Protein AF-A0A955Q6W6-F1 (afdb_monomer)

Secondary structure (DSSP, 8-state):
-EEEEE-STTHHHHHHHHHHHHHHHHHHHHHHH-SSS--TTHHHHHHHHHHHHHHH--S--GGGTTT--HHHHHHHHHTT-SPPEE-EEEEEEE---SS-----S-EEETTEEEEEEEEE-HHHHHHHHHHHHTT----HHHHHHHHHHHHT-EESSS---------------------------------------

Solvent-accessible surface area (backbone atoms only — not comparable to full-atom values): 12065 Å² total; per-residue (Å²): 117,41,77,46,81,41,47,31,75,63,37,68,60,52,46,56,51,43,48,50,52,43,49,56,49,50,55,54,49,49,57,45,46,30,63,83,50,85,50,95,54,30,66,59,48,29,43,52,52,20,51,44,44,66,76,67,49,81,90,74,59,35,83,82,46,90,66,41,51,51,67,58,52,18,52,35,40,46,67,66,74,54,79,47,74,48,62,43,44,28,42,34,40,24,74,45,78,89,40,92,68,87,43,61,75,72,39,62,40,90,97,36,69,18,23,34,38,35,38,33,34,36,66,54,47,54,47,53,54,51,37,58,74,69,65,54,91,66,65,65,70,56,58,55,55,49,58,60,22,59,78,56,28,50,58,33,51,83,70,72,91,70,83,78,79,80,78,86,79,82,85,83,93,82,90,86,80,90,85,88,89,87,87,85,83,89,78,91,85,84,91,89,87,84,86,87,134

Sequence (197 aa):
SEAKFVSSRGYRTQAKKSAKQLEETVARLGRAIDPNHKRIDRDIWLNRIGDFMIEGMEPFDSALMNGWDLHKWSDEVRQDKIPIQLAGFSHVFVHDNDEYVDSGDATPLKGMPHCVQQVFDKAKVAGAFRSFANKDNRSEEQLQAEGCTWNDALVSTGTGSKTQVEATNTETNATSVIQAHTPGSESVERRVEKKPT

pLDDT: mean 75.54, std 24.27, range [27.11, 98.0]

Mean predicted aligned error: 13.85 Å

Radius of gyration: 28.2 Å; Cα contacts (8 Å, |Δi|>4): 230; chains: 1; bounding box: 60×57×86 Å

Foldseek 3Di:
DFEEEEAPVCLVVVLVVLLVVQVVVLVVLLLLLAQVDPDVCVLVSLLVVLVCLVVPDPPDDCVVVVNDDSNRVSVCSSVVVDKDWDAAEYEYEHQDPPDDDPQDAWDADVPQNLHTYGYHYNVNVVVVVVCVVVVVVDPVSVVVVNVRNRVRTRISDPDDDDPPPPDDDDDDDDDDDDDDDDDDDDDDDDDDDDDDD

Nearest PDB structures (foldseek):
  3tej-assembly1_A  TM=1.971E-01  e=5.607E+00  Escherichia coli K-12

Structure (mmCIF, N/CA/C/O backbone):
data_AF-A0A955Q6W6-F1
#
_entry.id   AF-A0A955Q6W6-F1
#
loop_
_atom_site.group_PDB
_atom_site.id
_atom_site.type_symbol
_atom_site.label_atom_id
_atom_site.label_alt_id
_atom_site.label_comp_id
_atom_site.label_asym_id
_atom_site.label_entity_id
_atom_site.label_seq_id
_atom_site.pdbx_PDB_ins_code
_atom_site.Cartn_x
_atom_site.Cartn_y
_atom_site.Cartn_z
_atom_site.occupancy
_atom_site.B_iso_or_equiv
_atom_site.auth_seq_id
_atom_site.auth_comp_id
_atom_site.auth_asym_id
_atom_site.auth_atom_id
_atom_site.pdbx_PDB_model_num
ATOM 1 N N . SER A 1 1 ? -0.813 0.716 0.588 1.00 85.94 1 SER A N 1
ATOM 2 C CA . SER A 1 1 ? -0.257 0.332 -0.723 1.00 85.94 1 SER A CA 1
ATOM 3 C C . SER A 1 1 ? 1.107 0.981 -0.869 1.00 85.94 1 SER A C 1
ATOM 5 O O . SER A 1 1 ? 1.268 2.103 -0.407 1.00 85.94 1 SER A O 1
ATOM 7 N N . GLU A 1 2 ? 2.074 0.280 -1.447 1.00 93.88 2 GLU A N 1
ATOM 8 C CA . GLU A 1 2 ? 3.412 0.772 -1.789 1.00 93.88 2 GLU A CA 1
ATOM 9 C C . GLU A 1 2 ? 3.590 0.619 -3.305 1.00 93.88 2 GLU A C 1
ATOM 11 O O . GLU A 1 2 ? 3.183 -0.395 -3.874 1.00 93.88 2 GLU A O 1
ATOM 16 N N . ALA A 1 3 ? 4.204 1.592 -3.977 1.00 95.94 3 ALA A N 1
ATOM 17 C CA . ALA A 1 3 ? 4.419 1.517 -5.418 1.00 95.94 3 ALA A CA 1
ATOM 18 C C . ALA A 1 3 ? 5.805 2.016 -5.825 1.00 95.94 3 ALA A C 1
ATOM 20 O O . ALA A 1 3 ? 6.349 2.944 -5.226 1.00 95.94 3 ALA A O 1
ATOM 21 N N . LYS A 1 4 ? 6.371 1.418 -6.878 1.00 96.81 4 LYS A N 1
ATOM 22 C CA . LYS A 1 4 ? 7.628 1.857 -7.493 1.00 96.81 4 LYS A CA 1
ATOM 23 C C . LYS A 1 4 ? 7.527 1.898 -9.004 1.00 96.81 4 LYS A C 1
ATOM 25 O O . LYS A 1 4 ? 6.947 1.005 -9.606 1.00 96.81 4 LYS A O 1
ATOM 30 N N . PHE A 1 5 ? 8.168 2.897 -9.596 1.00 97.25 5 PHE A N 1
ATOM 31 C CA . PHE A 1 5 ? 8.362 3.026 -11.035 1.00 97.25 5 PHE A CA 1
ATOM 32 C C . PHE A 1 5 ? 9.865 3.003 -11.316 1.00 97.25 5 PHE A C 1
ATOM 34 O O . PHE A 1 5 ? 10.596 3.844 -10.792 1.00 97.25 5 PHE A O 1
ATOM 41 N N . VAL A 1 6 ? 10.346 1.982 -12.027 1.00 97.94 6 VAL A N 1
ATOM 42 C CA . VAL A 1 6 ? 11.781 1.652 -12.111 1.00 97.94 6 VAL A CA 1
ATOM 43 C C . VAL A 1 6 ? 12.182 1.185 -13.510 1.00 97.94 6 VAL A C 1
ATOM 45 O O . VAL A 1 6 ? 11.336 0.759 -14.295 1.00 97.94 6 VAL A O 1
ATOM 48 N N . SER A 1 7 ? 13.480 1.217 -13.808 1.00 97.88 7 SER A N 1
ATOM 49 C CA . SER A 1 7 ? 14.034 0.579 -15.004 1.00 97.88 7 SER A CA 1
ATOM 50 C C . SER A 1 7 ? 14.078 -0.942 -14.858 1.00 97.88 7 SER A C 1
ATOM 52 O O . SER A 1 7 ? 14.159 -1.460 -13.738 1.00 97.88 7 SER A O 1
ATOM 54 N N . SER A 1 8 ? 14.102 -1.669 -15.978 1.00 97.38 8 SER A N 1
ATOM 55 C CA . SER A 1 8 ? 14.311 -3.126 -15.983 1.00 97.38 8 SER A CA 1
ATOM 56 C C . SER A 1 8 ? 15.652 -3.477 -15.351 1.00 97.38 8 SER A C 1
ATOM 58 O O . SER A 1 8 ? 15.748 -4.401 -14.545 1.00 97.38 8 SER A O 1
ATOM 60 N N . ARG A 1 9 ? 16.676 -2.652 -15.565 1.00 97.06 9 ARG A N 1
ATOM 61 C CA . ARG A 1 9 ? 17.940 -2.800 -14.854 1.00 97.06 9 ARG A CA 1
ATOM 62 C C . ARG A 1 9 ? 17.749 -2.597 -13.350 1.00 97.06 9 ARG A C 1
ATOM 64 O O . ARG A 1 9 ? 17.466 -1.500 -12.874 1.00 97.06 9 ARG A O 1
ATOM 71 N N . GLY A 1 10 ? 17.941 -3.670 -12.586 1.00 93.94 10 GLY A N 1
ATOM 72 C CA . GLY A 1 10 ? 17.899 -3.642 -11.122 1.00 93.94 10 GLY A CA 1
ATOM 73 C C . GLY A 1 10 ? 16.499 -3.628 -10.494 1.00 93.94 10 GLY A C 1
ATOM 74 O O . GLY A 1 10 ? 16.400 -3.442 -9.274 1.00 93.94 10 GLY A O 1
ATOM 75 N N . TYR A 1 11 ? 15.427 -3.882 -11.262 1.00 97.38 11 TYR A N 1
ATOM 76 C CA . TYR A 1 11 ? 14.055 -3.890 -10.728 1.00 97.38 11 TYR A CA 1
ATOM 77 C C . TYR A 1 11 ? 13.893 -4.855 -9.543 1.00 97.38 11 TYR A C 1
ATOM 79 O O . TYR A 1 11 ? 13.245 -4.508 -8.560 1.00 97.38 11 TYR A O 1
ATOM 87 N N . ARG A 1 12 ? 14.546 -6.031 -9.565 1.00 97.38 12 ARG A N 1
ATOM 88 C CA . ARG A 1 12 ? 14.459 -7.033 -8.481 1.00 97.38 12 ARG A CA 1
ATOM 89 C C . ARG A 1 12 ? 14.915 -6.478 -7.130 1.00 97.38 12 ARG A C 1
ATOM 91 O O . ARG A 1 12 ? 14.328 -6.794 -6.098 1.00 97.38 12 ARG A O 1
ATOM 98 N N . THR A 1 13 ? 15.948 -5.636 -7.120 1.00 98.00 13 THR A N 1
ATOM 99 C CA . THR A 1 13 ? 16.425 -4.977 -5.894 1.00 98.00 13 THR A CA 1
ATOM 100 C C . THR A 1 13 ? 15.389 -3.983 -5.382 1.00 98.00 13 THR A C 1
ATOM 102 O O . THR A 1 13 ? 15.105 -3.939 -4.183 1.00 98.00 13 THR A O 1
ATOM 105 N N . GLN A 1 14 ? 14.775 -3.214 -6.284 1.00 97.81 14 GLN A N 1
ATOM 106 C CA . GLN A 1 14 ? 13.727 -2.264 -5.918 1.00 97.81 14 GLN A CA 1
ATOM 107 C C . GLN A 1 14 ? 12.447 -2.956 -5.452 1.00 97.81 14 GLN A C 1
ATOM 109 O O . GLN A 1 14 ? 11.853 -2.487 -4.479 1.00 97.81 14 GLN A O 1
ATOM 114 N N . ALA A 1 15 ? 12.087 -4.084 -6.067 1.00 97.62 15 ALA A N 1
ATOM 115 C CA . ALA A 1 15 ? 10.971 -4.937 -5.682 1.00 97.62 15 ALA A CA 1
ATOM 116 C C . ALA A 1 15 ? 11.159 -5.492 -4.266 1.00 97.62 15 ALA A C 1
ATOM 118 O O . ALA A 1 15 ? 10.311 -5.262 -3.408 1.00 97.62 15 ALA A O 1
ATOM 119 N N . LYS A 1 16 ? 12.324 -6.079 -3.957 1.00 97.38 16 LYS A N 1
ATOM 120 C CA . LYS A 1 16 ? 12.659 -6.519 -2.589 1.00 97.38 16 LYS A CA 1
ATOM 121 C C . LYS A 1 16 ? 12.580 -5.379 -1.575 1.00 97.38 16 LYS A C 1
ATOM 123 O O . LYS A 1 16 ? 12.051 -5.558 -0.482 1.00 97.38 16 LYS A O 1
ATOM 128 N N . LYS A 1 17 ? 13.085 -4.193 -1.934 1.00 97.88 17 LYS A N 1
ATOM 129 C CA . LYS A 1 17 ? 13.004 -3.012 -1.066 1.00 97.88 17 LYS A CA 1
ATOM 130 C C . LYS A 1 17 ? 11.549 -2.575 -0.848 1.00 97.88 17 LYS A C 1
ATOM 132 O O . LYS A 1 17 ? 11.191 -2.282 0.281 1.00 97.88 17 LYS A O 1
ATOM 137 N N . SER A 1 18 ? 10.728 -2.558 -1.900 1.00 97.50 18 SER A N 1
ATOM 138 C CA . SER A 1 18 ? 9.301 -2.213 -1.815 1.00 97.50 18 SER A CA 1
ATOM 139 C C . SER A 1 18 ? 8.528 -3.206 -0.945 1.00 97.50 18 SER A C 1
ATOM 141 O O . SER A 1 18 ? 7.795 -2.788 -0.057 1.00 97.50 18 SER A O 1
ATOM 143 N N . ALA A 1 19 ? 8.769 -4.508 -1.124 1.00 96.88 19 ALA A N 1
ATOM 144 C CA . ALA A 1 19 ? 8.182 -5.562 -0.300 1.00 96.88 19 ALA A CA 1
ATOM 145 C C . ALA A 1 19 ? 8.513 -5.367 1.185 1.00 96.88 19 ALA A C 1
ATOM 147 O O . ALA A 1 19 ? 7.618 -5.395 2.022 1.00 96.88 19 ALA A O 1
ATOM 148 N N . LYS A 1 20 ? 9.782 -5.086 1.505 1.00 97.25 20 LYS A N 1
ATOM 149 C CA . LYS A 1 20 ? 10.210 -4.818 2.883 1.00 97.25 20 LYS A CA 1
ATOM 150 C C . LYS A 1 20 ? 9.563 -3.557 3.469 1.00 97.25 20 LYS A C 1
ATOM 152 O O . LYS A 1 20 ? 9.136 -3.570 4.616 1.00 97.25 20 LYS A O 1
ATOM 157 N N . GLN A 1 21 ? 9.467 -2.480 2.687 1.00 97.31 21 GLN A N 1
ATOM 158 C CA . GLN A 1 21 ? 8.790 -1.247 3.111 1.00 97.31 21 GLN A CA 1
ATOM 159 C C . GLN A 1 21 ? 7.303 -1.495 3.401 1.00 97.31 21 GLN A C 1
ATOM 161 O O . GLN A 1 21 ? 6.784 -1.006 4.405 1.00 97.31 21 GLN A O 1
ATOM 166 N N . LEU A 1 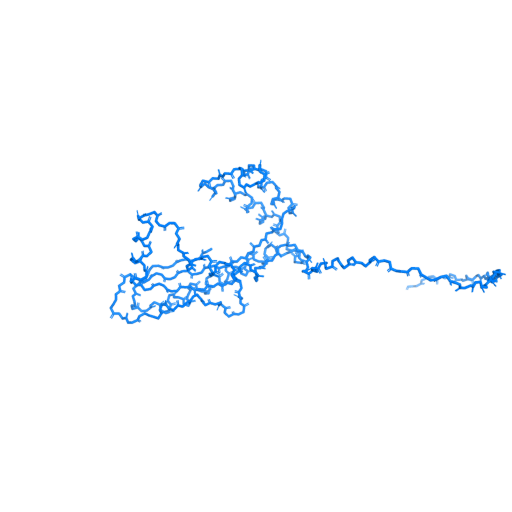22 ? 6.630 -2.289 2.560 1.00 97.19 22 LEU A N 1
ATOM 167 C CA . LEU A 1 22 ? 5.249 -2.703 2.788 1.00 97.19 22 LEU A CA 1
ATOM 168 C C . LEU A 1 22 ? 5.122 -3.556 4.056 1.00 97.19 22 LEU A C 1
ATOM 170 O O . LEU A 1 22 ? 4.272 -3.258 4.888 1.00 97.19 22 LEU A O 1
ATOM 174 N N . GLU A 1 23 ? 5.975 -4.569 4.224 1.00 95.88 23 GLU A N 1
ATOM 175 C CA . GLU A 1 23 ? 6.011 -5.433 5.412 1.00 95.88 23 GLU A CA 1
ATOM 176 C C . GLU A 1 23 ? 6.169 -4.611 6.697 1.00 95.88 23 GLU A C 1
ATOM 178 O O . GLU A 1 23 ? 5.362 -4.731 7.617 1.00 95.88 23 GLU A O 1
ATOM 183 N N . GLU A 1 24 ? 7.159 -3.717 6.749 1.00 96.25 24 GLU A N 1
ATOM 184 C CA . GLU A 1 24 ? 7.406 -2.854 7.908 1.00 96.25 24 GLU A CA 1
ATOM 185 C C . GLU A 1 24 ? 6.207 -1.941 8.205 1.00 96.25 24 GLU A C 1
ATOM 187 O O . GLU A 1 24 ? 5.830 -1.758 9.369 1.00 96.25 24 GLU A O 1
ATOM 192 N N . THR A 1 25 ? 5.581 -1.401 7.156 1.00 95.00 25 THR A N 1
ATOM 193 C CA . THR A 1 25 ? 4.414 -0.517 7.258 1.00 95.00 25 THR A CA 1
ATOM 194 C C . THR A 1 25 ? 3.193 -1.266 7.782 1.00 95.00 25 THR A C 1
ATOM 196 O O . THR A 1 25 ? 2.590 -0.840 8.768 1.00 95.00 25 THR A O 1
ATOM 199 N N . VAL A 1 26 ? 2.851 -2.404 7.173 1.00 94.25 26 VAL A N 1
ATOM 200 C CA . VAL A 1 26 ? 1.692 -3.218 7.560 1.00 94.25 26 VAL A CA 1
ATOM 201 C C . VAL A 1 26 ? 1.900 -3.817 8.946 1.00 94.25 26 VAL A C 1
ATOM 203 O O . VAL A 1 26 ? 0.986 -3.767 9.759 1.00 94.25 26 VAL A O 1
ATOM 206 N N . ALA A 1 27 ? 3.102 -4.283 9.290 1.00 92.38 27 ALA A N 1
ATOM 207 C CA . ALA A 1 27 ? 3.383 -4.780 10.634 1.00 92.38 27 ALA A CA 1
ATOM 208 C C . ALA A 1 27 ? 3.254 -3.672 11.694 1.00 92.38 27 ALA A C 1
ATOM 210 O O . ALA A 1 27 ? 2.762 -3.914 12.798 1.00 92.38 27 ALA A O 1
ATOM 211 N N . ARG A 1 28 ? 3.694 -2.443 11.384 1.00 91.50 28 ARG A N 1
ATOM 212 C CA . ARG A 1 28 ? 3.540 -1.294 12.289 1.00 91.50 28 ARG A CA 1
ATOM 213 C C . ARG A 1 28 ? 2.074 -0.918 12.476 1.00 91.50 28 ARG A C 1
ATOM 215 O O . ARG A 1 28 ? 1.664 -0.722 13.618 1.00 91.50 28 ARG A O 1
ATOM 222 N N . LEU A 1 29 ? 1.315 -0.826 11.387 1.00 91.12 29 LEU A N 1
ATOM 223 C CA . LEU A 1 29 ? -0.103 -0.483 11.434 1.00 91.12 29 LEU A CA 1
ATOM 224 C C . LEU A 1 29 ? -0.920 -1.593 12.103 1.00 91.12 29 LEU A C 1
ATOM 226 O O . LEU A 1 29 ? -1.696 -1.304 13.002 1.00 91.12 29 LEU A O 1
ATOM 230 N N . GLY A 1 30 ? -0.658 -2.857 11.766 1.00 90.81 30 GLY A N 1
ATOM 231 C CA . GLY A 1 30 ? -1.286 -4.030 12.372 1.00 90.81 30 GLY A CA 1
ATOM 232 C C . GLY A 1 30 ? -1.126 -4.053 13.890 1.00 90.81 30 GLY A C 1
ATOM 233 O O . GLY A 1 30 ? -2.109 -4.187 14.603 1.00 90.81 30 GLY A O 1
ATOM 234 N N . ARG A 1 31 ? 0.083 -3.797 14.413 1.00 88.62 31 ARG A N 1
ATOM 235 C CA . ARG A 1 31 ? 0.295 -3.658 15.868 1.00 88.62 31 ARG A CA 1
ATOM 236 C C . ARG A 1 31 ? -0.428 -2.460 16.482 1.00 88.62 31 ARG A C 1
ATOM 238 O O . ARG A 1 31 ? -0.711 -2.476 17.674 1.00 88.62 31 ARG A O 1
ATOM 245 N N . ALA A 1 32 ? -0.644 -1.392 15.720 1.00 88.62 32 ALA A N 1
ATOM 246 C CA . ALA A 1 32 ? -1.337 -0.203 16.201 1.00 88.62 32 ALA A CA 1
ATOM 247 C C . ALA A 1 32 ? -2.855 -0.401 16.299 1.00 88.62 32 ALA A C 1
ATOM 249 O O . ALA A 1 32 ? -3.474 0.184 17.183 1.00 88.62 32 ALA A O 1
ATOM 250 N N . ILE A 1 33 ? -3.418 -1.244 15.429 1.00 87.62 33 ILE A N 1
ATOM 251 C CA . ILE A 1 33 ? -4.849 -1.567 15.373 1.00 87.62 33 ILE A CA 1
ATOM 252 C C . ILE A 1 33 ? -5.180 -2.956 15.944 1.00 87.62 33 ILE A C 1
ATOM 254 O O . ILE A 1 33 ? -6.335 -3.375 15.887 1.00 87.62 33 ILE A O 1
ATOM 258 N N . ASP A 1 34 ? -4.223 -3.668 16.544 1.00 84.00 34 ASP A N 1
ATOM 259 C CA . ASP A 1 34 ? -4.457 -4.953 17.220 1.00 84.00 34 ASP A CA 1
ATOM 260 C C . ASP A 1 34 ? -5.240 -4.733 18.534 1.00 84.00 34 ASP A C 1
ATOM 262 O O . ASP A 1 34 ? -4.760 -4.012 19.412 1.00 84.00 34 ASP A O 1
ATOM 266 N N . PRO A 1 35 ? -6.456 -5.294 18.684 1.00 70.38 35 PRO A N 1
ATOM 267 C CA . PRO A 1 35 ? -7.296 -5.109 19.873 1.00 70.38 35 PRO A CA 1
ATOM 268 C C . PRO A 1 35 ? -6.759 -5.852 21.099 1.00 70.38 35 PRO A C 1
ATOM 270 O O . PRO A 1 35 ? -7.056 -5.481 22.234 1.00 70.38 35 PRO A O 1
ATOM 273 N N . ASN A 1 36 ? -5.973 -6.909 20.881 1.00 71.94 36 ASN A N 1
ATOM 274 C CA . ASN A 1 36 ? -5.429 -7.749 21.942 1.00 71.94 36 ASN A CA 1
ATOM 275 C C . ASN A 1 36 ? -4.137 -7.155 22.514 1.00 71.94 36 ASN A C 1
ATOM 277 O O . ASN A 1 36 ? -3.806 -7.379 23.681 1.00 71.94 36 ASN A O 1
ATOM 281 N N . HIS A 1 37 ? -3.426 -6.351 21.722 1.00 64.88 37 HIS A N 1
ATOM 282 C CA . HIS A 1 37 ? -2.340 -5.511 22.204 1.00 64.88 37 HIS A CA 1
ATOM 283 C C . HIS A 1 37 ? -2.891 -4.168 22.679 1.00 64.88 37 HIS A C 1
ATOM 285 O O . HIS A 1 37 ? -3.107 -3.250 21.891 1.00 64.88 37 HIS A O 1
ATOM 291 N N . LYS A 1 38 ? -3.032 -4.000 23.999 1.00 60.22 38 LYS A N 1
ATOM 292 C CA . LYS A 1 38 ? -3.262 -2.683 24.618 1.00 60.22 38 LYS A CA 1
ATOM 293 C C . LYS A 1 38 ? -2.020 -1.793 24.469 1.00 60.22 38 LYS A C 1
ATOM 295 O O . LYS A 1 38 ? -1.302 -1.541 25.435 1.00 60.22 38 LYS A O 1
ATOM 300 N N . ARG A 1 39 ? -1.724 -1.333 23.251 1.00 67.25 39 ARG A N 1
ATOM 301 C CA . ARG A 1 39 ? -0.789 -0.226 23.046 1.00 67.25 39 ARG A CA 1
ATOM 302 C C . ARG A 1 39 ? -1.428 1.045 23.598 1.00 67.25 39 ARG A C 1
ATOM 304 O O . ARG A 1 39 ? -2.594 1.320 23.336 1.00 67.25 39 ARG A O 1
ATOM 311 N N . ILE A 1 40 ? -0.639 1.828 24.332 1.00 70.38 40 ILE A N 1
ATOM 312 C CA . ILE A 1 40 ? -1.073 3.096 24.939 1.00 70.38 40 ILE A CA 1
ATOM 313 C C . ILE A 1 40 ? -1.556 4.128 23.905 1.00 70.38 40 ILE A C 1
ATOM 315 O O . ILE A 1 40 ? -2.307 5.031 24.242 1.00 70.38 40 ILE A O 1
ATOM 319 N N . ASP A 1 41 ? -1.133 4.002 22.646 1.00 83.62 41 ASP A N 1
ATOM 320 C CA . ASP A 1 41 ? -1.436 4.931 21.558 1.00 83.62 41 ASP A CA 1
ATOM 321 C C . ASP A 1 41 ? -2.482 4.406 20.559 1.00 83.62 41 ASP A C 1
ATOM 323 O O . ASP A 1 41 ? -2.646 5.037 19.517 1.00 83.62 41 ASP A O 1
ATOM 327 N N . ARG A 1 42 ? -3.201 3.299 20.825 1.00 87.19 42 ARG A N 1
ATOM 328 C CA . ARG A 1 42 ? -4.253 2.790 19.908 1.00 87.19 42 ARG A CA 1
ATOM 329 C C . ARG A 1 42 ? -5.266 3.882 19.553 1.00 87.19 42 ARG A C 1
ATOM 331 O O . ARG A 1 42 ? -5.500 4.131 18.375 1.00 87.19 42 ARG A O 1
ATOM 338 N N . ASP A 1 43 ? -5.775 4.596 20.551 1.00 87.69 43 ASP A N 1
ATOM 339 C CA . ASP A 1 43 ? -6.760 5.667 20.350 1.00 87.69 43 ASP A CA 1
ATOM 340 C C . ASP A 1 43 ? -6.197 6.809 19.488 1.00 87.69 43 ASP A C 1
ATOM 342 O O . ASP A 1 43 ? -6.912 7.425 18.700 1.00 87.69 43 ASP A O 1
ATOM 346 N N . ILE A 1 44 ? -4.888 7.076 19.576 1.00 91.06 44 ILE A N 1
ATOM 347 C CA . ILE A 1 44 ? -4.212 8.064 18.721 1.00 91.06 44 ILE A CA 1
ATOM 348 C C . ILE A 1 44 ? -4.198 7.580 17.267 1.00 91.06 44 ILE A C 1
ATOM 350 O O . ILE A 1 44 ? -4.406 8.375 16.350 1.00 91.06 44 ILE A O 1
ATOM 354 N N . TRP A 1 45 ? -3.967 6.287 17.038 1.00 91.56 45 TRP A N 1
ATOM 355 C CA . TRP A 1 45 ? -4.013 5.704 15.698 1.00 91.56 45 TRP A CA 1
ATOM 356 C C . TRP A 1 45 ? -5.422 5.698 15.114 1.00 91.56 45 TRP A C 1
ATOM 358 O O . TRP A 1 45 ? -5.576 6.104 13.966 1.00 91.56 45 TRP A O 1
ATOM 368 N N . LEU A 1 46 ? -6.440 5.322 15.891 1.00 92.00 46 LEU A N 1
ATOM 369 C CA . LEU A 1 46 ? -7.837 5.373 15.446 1.00 92.00 46 LEU A CA 1
ATOM 370 C C . LEU A 1 46 ? -8.263 6.803 15.092 1.00 92.00 46 LEU A C 1
ATOM 372 O O . LEU A 1 46 ? -8.900 7.010 14.064 1.00 92.00 46 LEU A O 1
ATOM 376 N N . ASN A 1 47 ? -7.826 7.800 15.869 1.00 92.69 47 ASN A N 1
ATOM 377 C CA . ASN A 1 47 ? -8.045 9.208 15.534 1.00 92.69 47 ASN A CA 1
ATOM 378 C C . ASN A 1 47 ? -7.425 9.604 14.194 1.00 92.69 47 ASN A C 1
ATOM 380 O O . ASN A 1 47 ? -8.119 10.174 13.359 1.00 92.69 47 ASN A O 1
ATOM 384 N N . ARG A 1 48 ? -6.165 9.232 13.949 1.00 92.69 48 ARG A N 1
ATOM 385 C CA . ARG A 1 48 ? -5.494 9.522 12.671 1.00 92.69 48 ARG A CA 1
ATOM 386 C C . ARG A 1 48 ? -6.154 8.825 11.485 1.00 92.69 48 ARG A C 1
ATOM 388 O O . ARG A 1 48 ? -6.235 9.405 10.411 1.00 92.69 48 ARG A O 1
ATOM 395 N N . ILE A 1 49 ? -6.610 7.584 11.661 1.00 91.75 49 ILE A N 1
ATOM 396 C CA . ILE A 1 49 ? -7.346 6.865 10.612 1.00 91.75 49 ILE A CA 1
ATOM 397 C C . ILE A 1 49 ? -8.675 7.575 10.339 1.00 91.75 49 ILE A C 1
ATOM 399 O O . ILE A 1 49 ? -9.014 7.795 9.180 1.00 91.75 49 ILE A O 1
ATOM 403 N N . GLY A 1 50 ? -9.384 7.994 11.390 1.00 92.25 50 GLY A N 1
ATOM 404 C CA . GLY A 1 50 ? -10.593 8.800 11.267 1.00 92.25 50 GLY A CA 1
ATOM 405 C C . GLY A 1 50 ? -10.352 10.116 10.522 1.00 92.25 50 GLY A C 1
ATOM 406 O O . GLY A 1 50 ? -11.169 10.474 9.678 1.00 92.25 50 GLY A O 1
ATOM 407 N N . ASP A 1 51 ? -9.246 10.818 10.786 1.00 92.56 51 ASP A N 1
ATOM 408 C CA . ASP A 1 51 ? -8.875 12.043 10.059 1.00 92.56 51 ASP A CA 1
ATOM 409 C C . ASP A 1 51 ? -8.669 11.751 8.560 1.00 92.56 51 ASP A C 1
ATOM 411 O O . ASP A 1 51 ? -9.239 12.431 7.706 1.00 92.56 51 ASP A O 1
ATOM 415 N N . PHE A 1 52 ? -7.951 10.670 8.226 1.00 90.00 52 PHE A N 1
ATOM 416 C CA . PHE A 1 52 ? -7.720 10.275 6.832 1.00 90.00 52 PHE A CA 1
ATOM 417 C C . PHE A 1 52 ? -8.992 9.925 6.062 1.00 90.00 52 PHE A C 1
ATOM 419 O O . PHE A 1 52 ? -9.031 10.134 4.850 1.00 90.00 52 PHE A O 1
ATOM 426 N N . MET A 1 53 ? -10.033 9.416 6.726 1.00 86.44 53 MET A N 1
ATOM 427 C CA . MET A 1 53 ? -11.313 9.169 6.055 1.00 86.44 53 MET A CA 1
ATOM 428 C C . MET A 1 53 ? -11.943 10.462 5.536 1.00 86.44 53 MET A C 1
ATOM 430 O O . MET A 1 53 ? -12.514 10.464 4.451 1.00 86.44 53 MET A O 1
ATOM 434 N N . ILE A 1 54 ? -11.813 11.561 6.280 1.00 87.56 54 ILE A N 1
ATOM 435 C CA . ILE A 1 54 ? -12.362 12.862 5.881 1.00 87.56 54 ILE A CA 1
ATOM 436 C C . ILE A 1 54 ? -11.532 13.479 4.755 1.00 87.56 54 ILE A C 1
ATOM 438 O O . ILE A 1 54 ? -12.088 14.041 3.818 1.00 87.56 54 ILE A O 1
ATOM 442 N N . GLU A 1 55 ? -10.206 13.374 4.843 1.00 85.25 55 GLU A N 1
ATOM 443 C CA . GLU A 1 55 ? -9.290 14.053 3.919 1.00 85.25 55 GLU A CA 1
ATOM 444 C C . GLU A 1 55 ? -9.045 13.289 2.607 1.00 85.25 55 GLU A C 1
ATOM 446 O O . GLU A 1 55 ? -8.687 13.899 1.602 1.00 85.25 55 GLU A O 1
ATOM 451 N N . GLY A 1 56 ? -9.173 11.957 2.610 1.00 69.56 56 GLY A N 1
ATOM 452 C CA . GLY A 1 56 ? -8.574 11.100 1.580 1.00 69.56 56 GLY A CA 1
ATOM 453 C C . GLY A 1 56 ? -9.529 10.260 0.732 1.00 69.56 56 GLY A C 1
ATOM 454 O O . GLY A 1 56 ? -9.047 9.515 -0.119 1.00 69.56 56 GLY A O 1
ATOM 455 N N . MET A 1 57 ? -10.847 10.327 0.951 1.00 76.12 57 MET A N 1
ATOM 456 C CA . MET A 1 57 ? -11.815 9.398 0.337 1.00 76.12 57 MET A CA 1
ATOM 457 C C . MET A 1 57 ? -12.694 10.004 -0.770 1.00 76.12 57 MET A C 1
ATOM 459 O O . MET A 1 57 ? -13.800 9.523 -1.005 1.00 76.12 57 MET A O 1
ATOM 463 N N . GLU A 1 58 ? -12.228 11.026 -1.489 1.00 70.44 58 GLU A N 1
ATOM 464 C CA . GLU A 1 58 ? -12.962 11.540 -2.653 1.00 70.44 58 GLU A CA 1
ATOM 465 C C . GLU A 1 58 ? -12.648 10.760 -3.950 1.00 70.44 58 GLU A C 1
ATOM 467 O O . GLU A 1 58 ? -11.477 10.496 -4.237 1.00 70.44 58 GLU A O 1
ATOM 472 N N . PRO A 1 59 ? -13.658 10.437 -4.786 1.00 67.44 59 PRO A N 1
ATOM 473 C CA . PRO A 1 59 ? -15.087 10.693 -4.590 1.00 67.44 59 PRO A CA 1
ATOM 474 C C . PRO A 1 59 ? -15.747 9.676 -3.640 1.00 67.44 59 PRO A C 1
ATOM 476 O O . PRO A 1 59 ? -15.533 8.471 -3.761 1.00 67.44 59 PRO A O 1
ATOM 479 N N . PHE A 1 60 ? -16.606 10.168 -2.741 1.00 71.38 60 PHE A N 1
ATOM 480 C CA . PHE A 1 60 ? -17.377 9.356 -1.795 1.0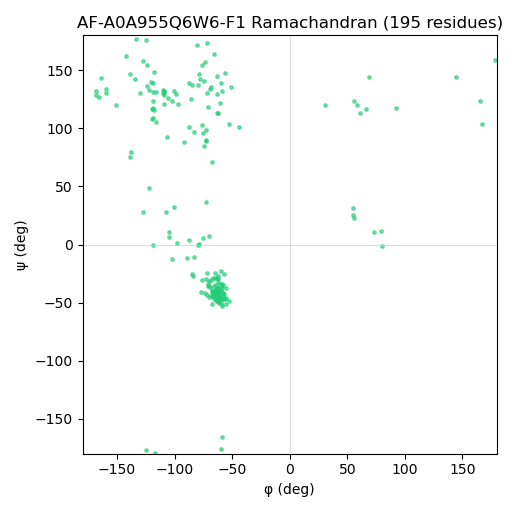0 71.38 60 PHE A CA 1
ATOM 481 C C . PHE A 1 60 ? -18.868 9.360 -2.155 1.00 71.38 60 PHE A C 1
ATOM 483 O O . PHE A 1 60 ? -19.449 10.423 -2.373 1.00 71.38 60 PHE A O 1
ATOM 490 N N . ASP A 1 61 ? -19.497 8.182 -2.169 1.00 77.38 61 ASP A N 1
ATOM 491 C CA . ASP A 1 61 ? -20.941 8.023 -2.366 1.00 77.38 61 ASP A CA 1
ATOM 492 C C . ASP A 1 61 ? -21.568 7.355 -1.135 1.00 77.38 61 ASP A C 1
ATOM 494 O O . ASP A 1 61 ? -21.381 6.161 -0.879 1.00 77.38 61 ASP A O 1
ATOM 498 N N . SER A 1 62 ? -22.336 8.132 -0.369 1.00 76.38 62 SER A N 1
ATOM 499 C CA . SER A 1 62 ? -23.011 7.650 0.837 1.00 76.38 62 SER A CA 1
ATOM 500 C C . SER A 1 62 ? -24.072 6.588 0.537 1.00 76.38 62 SER A C 1
ATOM 502 O O . SER A 1 62 ? -24.342 5.744 1.396 1.00 76.38 62 SER A O 1
ATOM 504 N N . ALA A 1 63 ? -24.638 6.557 -0.677 1.00 76.38 63 ALA A N 1
ATOM 505 C CA . ALA A 1 63 ? -25.619 5.549 -1.073 1.00 76.38 63 ALA A CA 1
ATOM 506 C C . ALA A 1 63 ? -25.003 4.143 -1.156 1.00 76.38 63 ALA A C 1
ATOM 508 O O . ALA A 1 63 ? -25.686 3.157 -0.880 1.00 76.38 63 ALA A O 1
ATOM 509 N N . LEU A 1 64 ? -23.705 4.050 -1.462 1.00 74.31 64 LEU A N 1
ATOM 510 C CA . LEU A 1 64 ? -22.952 2.791 -1.489 1.00 74.31 64 LEU A CA 1
ATOM 511 C C . LEU A 1 64 ? -22.457 2.357 -0.099 1.00 74.31 64 LEU A C 1
ATOM 513 O O . LEU A 1 64 ? -21.993 1.231 0.066 1.00 74.31 64 LEU A O 1
ATOM 517 N N . MET A 1 65 ? -22.561 3.233 0.904 1.00 70.50 65 MET A N 1
ATOM 518 C CA . MET A 1 65 ? -21.946 3.090 2.229 1.00 70.50 65 MET A CA 1
ATOM 519 C C . MET A 1 65 ? -22.994 3.122 3.351 1.00 70.50 65 MET A C 1
ATOM 521 O O . MET A 1 65 ? -22.859 3.850 4.335 1.00 70.50 65 MET A O 1
ATOM 525 N N . ASN A 1 66 ? -24.068 2.339 3.204 1.00 78.00 66 ASN A N 1
ATOM 526 C CA . ASN A 1 66 ? -25.167 2.225 4.179 1.00 78.00 66 ASN A CA 1
ATOM 527 C C . ASN A 1 66 ? -25.827 3.573 4.553 1.00 78.00 66 ASN A C 1
ATOM 529 O O . ASN A 1 66 ? -26.381 3.718 5.646 1.00 78.00 66 ASN A O 1
ATOM 533 N N . GLY A 1 67 ? -25.752 4.576 3.671 1.00 81.62 67 GLY A N 1
ATOM 534 C CA . GLY A 1 67 ? -26.273 5.924 3.905 1.00 81.62 67 GLY A CA 1
ATOM 535 C C . GLY A 1 67 ? -25.451 6.762 4.888 1.00 81.62 67 GLY A C 1
ATOM 536 O O . GLY A 1 67 ? -25.934 7.797 5.343 1.00 81.62 67 GLY A O 1
ATOM 537 N N . TRP A 1 68 ? -24.250 6.323 5.274 1.00 87.19 68 TRP A N 1
ATOM 538 C CA . TRP A 1 68 ? -23.376 7.080 6.171 1.00 87.19 68 TRP A CA 1
ATOM 539 C C . TRP A 1 68 ? -22.510 8.043 5.367 1.00 87.19 68 TRP A C 1
ATOM 541 O O . TRP A 1 68 ? -21.993 7.683 4.311 1.00 87.19 68 TRP A O 1
ATOM 551 N N . ASP A 1 69 ? -22.340 9.261 5.875 1.00 87.56 69 ASP A N 1
ATOM 552 C CA . ASP A 1 69 ? -21.337 10.189 5.364 1.00 87.56 69 ASP A CA 1
ATOM 553 C C . ASP A 1 69 ? -19.941 9.871 5.937 1.00 87.56 69 ASP A C 1
ATOM 555 O O . ASP A 1 69 ? -19.779 9.029 6.830 1.00 87.56 69 ASP A O 1
ATOM 559 N N . LEU A 1 70 ? -18.913 10.538 5.404 1.00 88.12 70 LEU A N 1
ATOM 560 C CA . LEU A 1 70 ? -17.529 10.363 5.854 1.00 88.12 70 LEU A CA 1
ATOM 561 C C . LEU A 1 70 ? -17.341 10.729 7.331 1.00 88.12 70 LEU A C 1
ATOM 563 O O . LEU A 1 70 ? -16.556 10.082 8.022 1.00 88.12 70 LEU A O 1
ATOM 567 N N . HIS A 1 71 ? -18.074 11.727 7.832 1.00 90.38 71 HIS A N 1
ATOM 568 C CA . HIS A 1 71 ? -18.004 12.157 9.230 1.00 90.38 71 HIS A CA 1
ATOM 569 C C . HIS A 1 71 ? -18.472 11.063 10.180 1.00 90.38 71 HIS A C 1
ATOM 571 O O . HIS A 1 71 ? -17.759 10.715 11.119 1.00 90.38 71 HIS A O 1
ATOM 577 N N . LYS A 1 72 ? -19.616 10.445 9.886 1.00 91.00 72 LYS A N 1
ATOM 578 C CA . LYS A 1 72 ? -20.129 9.326 10.668 1.00 91.00 72 LYS A CA 1
ATOM 579 C C . LYS A 1 72 ? -19.189 8.125 10.632 1.00 91.00 72 LYS A C 1
ATOM 581 O O . LYS A 1 72 ? -18.953 7.509 11.666 1.00 91.00 72 LYS A O 1
ATOM 586 N N . TRP A 1 73 ? -18.627 7.800 9.470 1.00 89.75 73 TRP A N 1
ATOM 587 C CA . TRP A 1 73 ? -17.619 6.743 9.368 1.00 89.75 73 TRP A CA 1
ATOM 588 C C . TRP A 1 73 ? -16.369 7.045 10.204 1.00 89.75 73 TRP A C 1
ATOM 590 O O . TRP A 1 73 ? -15.908 6.179 10.946 1.00 89.75 73 TRP A O 1
ATOM 600 N N . SER A 1 74 ? -15.855 8.275 10.128 1.00 92.31 74 SER A N 1
ATOM 601 C CA . SER A 1 74 ? -14.720 8.738 10.933 1.00 92.31 74 SER A CA 1
ATOM 602 C C . SER A 1 74 ? -14.989 8.568 12.429 1.00 92.31 74 SER A C 1
ATOM 604 O O . SER A 1 74 ? -14.163 7.998 13.142 1.00 92.31 74 SER A O 1
ATOM 606 N N . ASP A 1 75 ? -16.164 8.988 12.899 1.00 94.19 75 ASP A N 1
ATOM 607 C CA . ASP A 1 75 ? -16.560 8.869 14.304 1.00 94.19 75 ASP A CA 1
ATOM 608 C C . ASP A 1 75 ? -16.637 7.411 14.771 1.00 94.19 75 ASP A C 1
ATOM 610 O O . ASP A 1 75 ? -16.194 7.087 15.876 1.00 94.19 75 ASP A O 1
ATOM 614 N N . GLU A 1 76 ? -17.163 6.516 13.936 1.00 92.88 76 GLU A N 1
ATOM 615 C CA . GLU A 1 76 ? -17.287 5.094 14.258 1.00 92.88 76 GLU A CA 1
ATOM 616 C C . GLU A 1 76 ? -15.920 4.383 14.271 1.00 92.88 76 GLU A C 1
ATOM 618 O O . GLU A 1 76 ? -15.691 3.535 15.138 1.00 92.88 76 GLU A O 1
ATOM 623 N N . VAL A 1 77 ? -14.972 4.782 13.405 1.00 91.81 77 VAL A N 1
ATOM 624 C CA . VAL A 1 77 ? -13.564 4.339 13.489 1.00 91.81 77 VAL A CA 1
ATOM 625 C C . VAL A 1 77 ? -12.937 4.790 14.807 1.00 91.81 77 VAL A C 1
ATOM 627 O O . VAL A 1 77 ? -12.327 3.982 15.508 1.00 91.81 77 VAL A O 1
ATOM 630 N N . ARG A 1 78 ? -13.083 6.072 15.170 1.00 92.19 78 ARG A N 1
ATOM 631 C CA . ARG A 1 78 ? -12.495 6.639 16.401 1.00 92.19 78 ARG A CA 1
ATOM 632 C C . ARG A 1 78 ? -12.981 5.937 17.659 1.00 92.19 78 ARG A C 1
ATOM 634 O O . ARG A 1 78 ? -12.234 5.825 18.625 1.00 92.19 78 ARG A O 1
ATOM 641 N N . GLN A 1 79 ? -14.234 5.495 17.641 1.00 91.25 79 GLN A N 1
ATOM 642 C CA . GLN A 1 79 ? -14.886 4.816 18.756 1.00 91.25 79 GLN A CA 1
ATOM 643 C C . GLN A 1 79 ? -14.652 3.297 18.751 1.00 91.25 79 GLN A C 1
ATOM 645 O O . GLN A 1 79 ? -15.210 2.613 19.607 1.00 91.25 79 GLN A O 1
ATOM 650 N N . ASP A 1 80 ? -13.848 2.774 17.814 1.00 89.44 80 ASP A N 1
ATOM 651 C CA . ASP A 1 80 ? -13.555 1.341 17.646 1.00 89.44 80 ASP A CA 1
ATOM 652 C C . ASP A 1 80 ? -14.830 0.488 17.483 1.00 89.44 80 ASP A C 1
ATOM 654 O O . ASP A 1 80 ? -14.906 -0.658 17.925 1.00 89.44 80 ASP A O 1
ATOM 658 N N . LYS A 1 81 ? -15.877 1.065 16.878 1.00 89.62 81 LYS A N 1
ATOM 659 C CA . LYS A 1 81 ? -17.188 0.415 16.707 1.00 89.62 81 LYS A CA 1
ATOM 660 C C . LYS A 1 81 ? -17.305 -0.388 15.419 1.00 89.62 81 LYS A C 1
ATOM 662 O O . LYS A 1 81 ? -18.258 -1.149 15.250 1.00 89.62 81 LYS A O 1
ATOM 667 N N . ILE A 1 82 ? -16.343 -0.223 14.517 1.00 87.06 82 ILE A N 1
ATOM 668 C CA . ILE A 1 82 ? -16.303 -0.897 13.225 1.00 87.06 82 ILE A CA 1
ATOM 669 C C . ILE A 1 82 ? -14.992 -1.669 13.060 1.00 87.06 82 ILE A C 1
ATOM 671 O O . ILE A 1 82 ? -13.922 -1.151 13.389 1.00 87.06 82 ILE A O 1
ATOM 675 N N . PRO A 1 83 ? -15.048 -2.911 12.550 1.00 87.31 83 PRO A 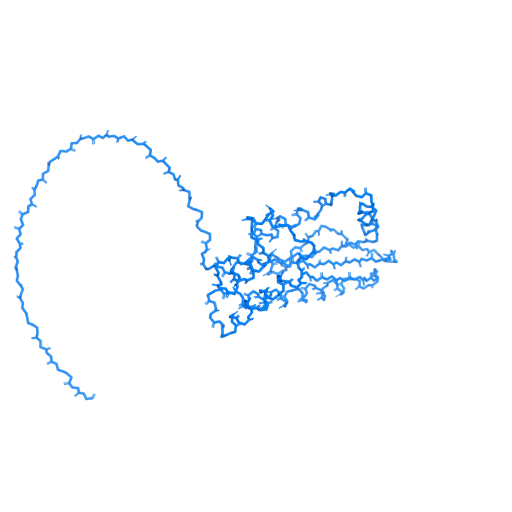N 1
ATOM 676 C CA . PRO A 1 83 ? -13.851 -3.697 12.310 1.00 87.31 83 PRO A CA 1
ATOM 677 C C . PRO A 1 83 ? -13.033 -3.101 11.163 1.00 87.31 83 PRO A C 1
ATOM 679 O O . PRO A 1 83 ? -13.555 -2.803 10.090 1.00 87.31 83 PRO A O 1
ATOM 682 N N . ILE A 1 84 ? -11.726 -2.993 11.377 1.00 88.56 84 ILE A N 1
ATOM 683 C CA . ILE A 1 84 ? -10.746 -2.578 10.378 1.00 88.56 84 ILE A CA 1
ATOM 684 C C . ILE A 1 84 ? -10.045 -3.836 9.879 1.00 88.56 84 ILE A C 1
ATOM 686 O O . ILE A 1 84 ? -9.464 -4.585 10.665 1.00 88.56 84 ILE A O 1
ATOM 690 N N . GLN A 1 85 ? -10.093 -4.053 8.568 1.00 90.75 85 GLN A N 1
ATOM 691 C CA . GLN A 1 85 ? -9.323 -5.091 7.891 1.00 90.75 85 GLN A CA 1
ATOM 692 C C . GLN A 1 85 ? -8.103 -4.456 7.229 1.00 90.75 85 GLN A C 1
ATOM 694 O O . GLN A 1 85 ? -8.218 -3.435 6.550 1.00 90.75 85 GLN A O 1
ATOM 699 N N . LEU A 1 86 ? -6.931 -5.052 7.426 1.00 90.88 86 LEU A N 1
ATOM 700 C CA . LEU A 1 86 ? -5.667 -4.553 6.904 1.00 90.88 86 LEU A CA 1
ATOM 701 C C . LEU A 1 86 ? -5.018 -5.578 5.971 1.00 90.88 86 LEU A C 1
ATOM 703 O O . LEU A 1 86 ? -4.598 -6.655 6.395 1.00 90.88 86 LEU A O 1
ATOM 707 N N . ALA A 1 87 ? -4.883 -5.169 4.712 1.00 93.44 87 ALA A N 1
ATOM 708 C CA . ALA A 1 87 ? -4.180 -5.862 3.642 1.00 93.44 87 ALA A CA 1
ATOM 709 C C . ALA A 1 87 ? -3.101 -4.952 3.030 1.00 93.44 87 ALA A C 1
ATOM 711 O O . ALA A 1 87 ? -3.191 -3.719 3.076 1.00 93.44 87 ALA A O 1
ATOM 712 N N . GLY A 1 88 ? -2.063 -5.557 2.455 1.00 94.62 88 GLY A N 1
ATOM 713 C CA . GLY A 1 88 ? -0.940 -4.854 1.843 1.00 94.62 88 GLY A CA 1
ATOM 714 C C . GLY A 1 88 ? -0.794 -5.153 0.355 1.00 94.62 88 GLY A C 1
ATOM 715 O O . GLY A 1 88 ? -0.854 -6.300 -0.067 1.00 94.62 88 GLY A O 1
ATOM 716 N N . PHE A 1 89 ? -0.495 -4.123 -0.433 1.00 95.06 89 PHE A N 1
ATOM 717 C CA . PHE A 1 89 ? -0.209 -4.264 -1.862 1.00 95.06 89 PHE A CA 1
ATOM 718 C C . PHE A 1 89 ? 1.084 -3.535 -2.202 1.00 95.06 89 PHE A C 1
ATOM 720 O O . PHE A 1 89 ? 1.261 -2.380 -1.805 1.00 95.06 89 PHE A O 1
ATOM 727 N N . SER A 1 90 ? 1.985 -4.214 -2.906 1.00 96.31 90 SER A N 1
ATOM 728 C CA . SER A 1 90 ? 3.218 -3.656 -3.452 1.00 96.31 90 SER A CA 1
ATOM 729 C C . SER A 1 90 ? 3.186 -3.785 -4.970 1.00 96.31 90 SER A C 1
ATOM 731 O O . SER A 1 90 ? 3.173 -4.891 -5.504 1.00 96.31 90 SER A O 1
ATOM 733 N N . HIS A 1 91 ? 3.201 -2.657 -5.671 1.00 96.38 91 HIS A N 1
ATOM 734 C CA . HIS A 1 91 ? 3.230 -2.636 -7.130 1.00 96.38 91 HIS A CA 1
ATOM 735 C C . HIS A 1 91 ? 4.591 -2.156 -7.629 1.00 96.38 91 HIS A C 1
ATOM 737 O O . HIS A 1 91 ? 5.090 -1.107 -7.217 1.00 96.38 91 HIS A O 1
ATOM 743 N N . VAL A 1 92 ? 5.202 -2.910 -8.538 1.00 97.50 92 VAL A N 1
ATOM 744 C CA . VAL A 1 92 ? 6.467 -2.530 -9.174 1.00 97.50 92 VAL A CA 1
ATOM 745 C C . VAL A 1 92 ? 6.237 -2.421 -10.667 1.00 97.50 92 VAL A C 1
ATOM 747 O O . VAL A 1 92 ? 6.072 -3.423 -11.353 1.00 97.50 92 VAL A O 1
ATOM 750 N N . PHE A 1 93 ? 6.237 -1.198 -11.168 1.00 97.50 93 PHE A N 1
ATOM 751 C CA . PHE A 1 93 ? 6.055 -0.885 -12.574 1.00 97.50 93 PHE A CA 1
ATOM 752 C C . PHE A 1 93 ? 7.419 -0.684 -13.229 1.00 97.50 93 PHE A C 1
ATOM 754 O O . PHE A 1 93 ? 8.193 0.186 -12.819 1.00 97.50 93 PHE A O 1
ATOM 761 N N . VAL A 1 94 ? 7.715 -1.483 -14.249 1.00 98.00 94 VAL A N 1
ATOM 762 C CA . VAL A 1 94 ? 8.932 -1.356 -15.048 1.00 98.00 94 VAL A CA 1
ATOM 763 C C . VAL A 1 94 ? 8.630 -0.599 -16.338 1.00 98.00 94 VAL A C 1
ATOM 765 O O . VAL A 1 94 ? 7.683 -0.929 -17.048 1.00 98.00 94 VAL A O 1
ATOM 768 N N . HIS A 1 95 ? 9.420 0.432 -16.645 1.00 96.06 95 HIS A N 1
ATOM 769 C CA . HIS A 1 95 ? 9.102 1.377 -17.726 1.00 96.06 95 HIS A CA 1
ATOM 770 C C . HIS A 1 95 ? 9.876 1.177 -19.037 1.00 96.06 95 HIS A C 1
ATOM 772 O O . HIS A 1 95 ? 9.529 1.764 -20.066 1.00 96.06 95 HIS A O 1
ATOM 778 N N . ASP A 1 96 ? 10.927 0.364 -19.025 1.00 97.12 96 ASP A N 1
ATOM 779 C CA . ASP A 1 96 ? 11.745 0.028 -20.192 1.00 97.12 96 ASP A CA 1
ATOM 780 C C . ASP A 1 96 ? 11.818 -1.497 -20.401 1.00 97.12 96 ASP A C 1
ATOM 782 O O . ASP A 1 96 ? 11.235 -2.261 -19.635 1.00 97.12 96 ASP A O 1
ATOM 786 N N . ASN A 1 97 ? 12.472 -1.916 -21.487 1.00 96.44 97 ASN A N 1
ATOM 787 C CA . ASN A 1 97 ? 12.621 -3.322 -21.888 1.00 96.44 97 ASN A CA 1
ATOM 788 C C . ASN A 1 97 ? 14.097 -3.674 -22.133 1.00 96.44 97 ASN A C 1
ATOM 790 O O . ASN A 1 97 ? 14.400 -4.520 -22.974 1.00 96.44 97 ASN A O 1
ATOM 794 N N . ASP A 1 98 ? 15.013 -2.976 -21.462 1.00 96.88 98 ASP A N 1
ATOM 795 C CA . ASP A 1 98 ? 16.452 -3.132 -21.693 1.00 96.88 98 ASP A CA 1
ATOM 796 C C . ASP A 1 98 ? 16.959 -4.493 -21.177 1.00 96.88 98 ASP A C 1
ATOM 798 O O . ASP A 1 98 ? 17.867 -5.088 -21.757 1.00 96.88 98 ASP A O 1
ATOM 802 N N . GLU A 1 99 ? 16.338 -5.016 -20.115 1.00 95.94 99 GLU A N 1
ATOM 803 C CA . GLU A 1 99 ? 16.569 -6.344 -19.545 1.00 95.94 99 GLU A CA 1
ATOM 804 C C . GLU A 1 99 ? 15.253 -7.126 -19.389 1.00 95.94 99 GLU A C 1
ATOM 806 O O . GLU A 1 99 ? 14.163 -6.555 -19.302 1.00 95.94 99 GLU A O 1
ATOM 811 N N . TYR A 1 100 ? 15.353 -8.458 -19.314 1.00 95.88 100 TYR A N 1
ATOM 812 C CA . TYR A 1 100 ? 14.200 -9.320 -19.051 1.00 95.88 100 TYR A CA 1
ATOM 813 C C . TYR A 1 100 ? 13.599 -9.050 -17.663 1.00 95.88 100 TYR A C 1
ATOM 815 O O . TYR A 1 100 ? 14.291 -9.094 -16.637 1.00 95.88 100 TYR A O 1
ATOM 823 N N . VAL A 1 101 ? 12.283 -8.851 -17.632 1.00 96.88 101 VAL A N 1
ATOM 824 C CA . VAL A 1 101 ? 11.494 -8.667 -16.413 1.00 96.88 101 VAL A CA 1
ATOM 825 C C . VAL A 1 101 ? 10.629 -9.898 -16.198 1.00 96.88 101 VAL A C 1
ATOM 827 O O . VAL A 1 101 ? 9.939 -10.362 -17.097 1.00 96.88 101 VAL A O 1
ATOM 830 N N . ASP A 1 102 ? 10.662 -10.410 -14.978 1.00 94.88 102 ASP A N 1
ATOM 831 C CA . ASP A 1 102 ? 9.817 -11.501 -14.519 1.00 94.88 102 ASP A CA 1
ATOM 832 C C . ASP A 1 102 ? 8.562 -10.879 -13.909 1.00 94.88 102 ASP A C 1
ATOM 834 O O . ASP A 1 102 ? 8.542 -10.489 -12.740 1.00 94.88 102 ASP A O 1
ATOM 838 N N . SER A 1 103 ? 7.571 -10.656 -14.767 1.00 90.75 103 SER A N 1
ATOM 839 C CA . SER A 1 103 ? 6.340 -9.916 -14.485 1.00 90.75 103 SER A CA 1
ATOM 840 C C . SER A 1 103 ? 5.155 -10.842 -14.203 1.00 90.75 103 SER A C 1
ATOM 842 O O . SER A 1 103 ? 4.036 -10.522 -14.592 1.00 90.75 103 SER A O 1
ATOM 844 N N . GLY A 1 104 ? 5.393 -12.012 -13.597 1.00 88.88 104 GLY A N 1
ATOM 845 C CA . GLY A 1 104 ? 4.373 -13.035 -13.328 1.00 88.88 104 GLY A CA 1
ATOM 846 C C . GLY A 1 104 ? 3.194 -12.572 -12.456 1.00 88.88 104 GLY A C 1
ATOM 847 O O . GLY A 1 104 ? 2.958 -11.381 -12.247 1.00 88.88 104 GLY A O 1
ATOM 848 N N . ASP A 1 105 ? 2.426 -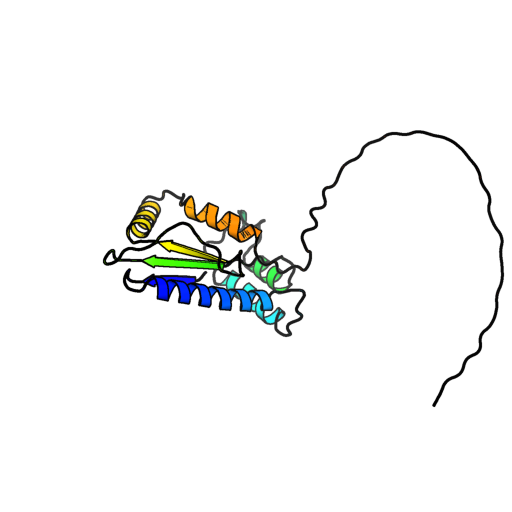13.534 -11.955 1.00 90.00 105 ASP A N 1
ATOM 849 C CA . ASP A 1 105 ? 1.254 -13.243 -11.125 1.00 90.00 105 ASP A CA 1
ATOM 850 C C . ASP A 1 105 ? 1.637 -12.590 -9.787 1.00 90.00 105 ASP A C 1
ATOM 852 O O . ASP A 1 105 ? 2.795 -12.611 -9.357 1.00 90.00 105 ASP A O 1
ATOM 856 N N . ALA A 1 106 ? 0.651 -11.994 -9.113 1.00 91.75 106 ALA A N 1
ATOM 857 C CA . ALA A 1 106 ? 0.847 -11.436 -7.782 1.00 91.75 106 ALA A CA 1
ATOM 858 C C . ALA A 1 106 ? 1.317 -12.528 -6.804 1.00 91.75 106 ALA A C 1
ATOM 860 O O . ALA A 1 106 ? 0.744 -13.614 -6.729 1.00 91.75 106 ALA A O 1
ATOM 861 N N . THR A 1 107 ? 2.359 -12.229 -6.030 1.00 92.62 107 THR A N 1
ATOM 862 C CA . THR A 1 107 ? 2.971 -13.178 -5.092 1.00 92.62 107 THR A CA 1
ATOM 863 C C . THR A 1 107 ? 2.820 -12.698 -3.649 1.00 92.62 107 THR A C 1
ATOM 865 O O . THR A 1 107 ? 3.135 -11.539 -3.361 1.00 92.62 107 THR A O 1
ATOM 868 N N . PRO A 1 108 ? 2.368 -13.553 -2.715 1.00 93.75 108 PRO A N 1
ATOM 869 C CA . PRO A 1 108 ? 2.328 -13.207 -1.299 1.00 93.75 108 PRO A CA 1
ATOM 870 C C . PRO A 1 108 ? 3.726 -12.962 -0.717 1.00 93.75 108 PRO A C 1
ATOM 872 O O . PRO A 1 108 ? 4.696 -13.644 -1.063 1.00 93.75 108 PRO A O 1
ATOM 875 N N . LEU A 1 109 ? 3.831 -12.023 0.222 1.00 93.81 109 LEU A N 1
ATOM 876 C CA . LEU A 1 109 ? 5.055 -11.788 0.976 1.00 93.81 109 LEU A CA 1
ATOM 877 C C . LEU A 1 109 ? 5.270 -12.892 2.016 1.00 93.81 109 LEU A C 1
ATOM 879 O O . LEU A 1 109 ? 4.351 -13.357 2.694 1.00 93.81 109 LEU A O 1
ATOM 883 N N . LYS A 1 110 ? 6.528 -13.308 2.183 1.00 91.88 110 LYS A N 1
ATOM 884 C CA . LYS A 1 110 ? 6.894 -14.353 3.145 1.00 91.88 110 LYS A CA 1
ATOM 885 C C . LYS A 1 110 ? 6.531 -13.917 4.569 1.00 91.88 110 LYS A C 1
ATOM 887 O O . LYS A 1 110 ? 7.048 -12.922 5.055 1.00 91.88 110 LYS A O 1
ATOM 892 N N . GLY A 1 111 ? 5.696 -14.703 5.248 1.00 90.06 111 GLY A N 1
ATOM 893 C CA . GLY A 1 111 ? 5.250 -14.413 6.617 1.00 90.06 111 GLY A CA 1
ATOM 894 C C . GLY A 1 111 ? 4.114 -13.388 6.718 1.00 90.06 111 GLY A C 1
ATOM 895 O O . GLY A 1 111 ? 3.641 -13.138 7.822 1.00 90.06 111 GLY A O 1
ATOM 896 N N . MET A 1 112 ? 3.647 -12.836 5.593 1.00 91.50 112 MET A N 1
ATOM 897 C CA . MET A 1 112 ? 2.517 -11.904 5.520 1.00 91.50 112 MET A CA 1
ATOM 898 C C . MET A 1 112 ? 1.641 -12.248 4.306 1.00 91.50 112 MET A C 1
ATOM 900 O O . MET A 1 112 ? 1.709 -11.553 3.295 1.00 91.50 112 MET A O 1
ATOM 904 N N . PRO A 1 113 ? 0.837 -13.327 4.366 1.00 90.69 113 PRO A N 1
ATOM 905 C CA . PRO A 1 113 ? 0.031 -13.775 3.223 1.00 90.69 113 PRO A CA 1
ATOM 906 C C . PRO A 1 113 ? -1.009 -12.737 2.764 1.00 90.69 113 PRO A C 1
ATOM 908 O O . PRO A 1 113 ? -1.294 -12.646 1.578 1.00 90.69 113 PRO A O 1
ATOM 911 N N . HIS A 1 114 ? -1.470 -11.874 3.675 1.00 91.56 114 HIS A N 1
ATOM 912 C CA . HIS A 1 114 ? -2.321 -10.707 3.399 1.00 91.56 114 HIS A CA 1
ATOM 913 C C . HIS A 1 114 ? -1.592 -9.516 2.767 1.00 91.56 114 HIS A C 1
ATOM 915 O O . HIS A 1 114 ? -2.157 -8.428 2.642 1.00 91.56 114 HIS A O 1
ATOM 921 N N . CYS A 1 115 ? -0.317 -9.679 2.425 1.00 95.31 115 CYS A N 1
ATOM 922 C CA . CYS A 1 115 ? 0.455 -8.707 1.676 1.00 95.31 115 CYS A CA 1
ATOM 923 C C . CYS A 1 115 ? 0.912 -9.346 0.374 1.00 95.31 115 CYS A C 1
ATOM 925 O O . CYS A 1 115 ? 1.624 -10.346 0.402 1.00 95.31 115 CYS A O 1
ATOM 927 N N . VAL A 1 116 ? 0.581 -8.739 -0.759 1.00 95.94 116 VAL A N 1
ATOM 928 C CA . VAL A 1 116 ? 0.975 -9.241 -2.079 1.00 95.94 116 VAL A CA 1
ATOM 929 C C . VAL A 1 116 ? 1.862 -8.244 -2.814 1.00 95.94 116 VAL A C 1
ATOM 931 O O . VAL A 1 116 ? 1.735 -7.027 -2.650 1.00 95.94 116 VAL A O 1
ATOM 934 N N . GLN A 1 117 ? 2.778 -8.758 -3.633 1.00 96.31 117 GLN A N 1
ATOM 935 C CA . GLN A 1 117 ? 3.572 -7.974 -4.569 1.00 96.31 117 GLN A CA 1
ATOM 936 C C . GLN A 1 117 ? 3.308 -8.417 -6.006 1.00 96.31 117 GLN A C 1
ATOM 938 O O . GLN A 1 117 ? 3.412 -9.601 -6.322 1.00 96.31 117 GLN A O 1
ATOM 943 N N . GLN A 1 118 ? 3.047 -7.450 -6.884 1.00 96.12 118 GLN A N 1
ATOM 944 C CA . GLN A 1 118 ? 2.913 -7.664 -8.322 1.00 96.12 118 GLN A CA 1
ATOM 945 C C . GLN A 1 118 ? 3.918 -6.801 -9.086 1.00 96.12 118 GLN A C 1
ATOM 947 O O . GLN A 1 118 ? 4.073 -5.602 -8.825 1.00 96.12 118 GLN A O 1
ATOM 952 N N . VAL A 1 119 ? 4.609 -7.427 -10.038 1.00 97.38 119 VAL A N 1
ATOM 953 C CA . VAL A 1 119 ? 5.552 -6.763 -10.941 1.00 97.38 119 VAL A CA 1
ATOM 954 C C . VAL A 1 119 ? 4.912 -6.659 -12.320 1.00 97.38 119 VAL A C 1
ATOM 956 O O . VAL A 1 119 ? 4.502 -7.659 -12.898 1.00 97.38 119 VAL A O 1
ATOM 959 N N . PHE A 1 120 ? 4.868 -5.451 -12.868 1.00 96.62 120 PHE A N 1
ATOM 960 C CA . PHE A 1 120 ? 4.380 -5.176 -14.212 1.00 96.62 120 PHE A CA 1
ATOM 961 C C . PHE A 1 120 ? 5.564 -4.807 -15.098 1.00 96.62 120 PHE A C 1
ATOM 963 O O . PHE A 1 120 ? 6.266 -3.832 -14.823 1.00 96.62 120 PHE A O 1
ATOM 970 N N . ASP A 1 121 ? 5.787 -5.567 -16.167 1.00 97.38 121 ASP A N 1
ATOM 971 C CA . ASP A 1 121 ? 6.701 -5.142 -17.226 1.00 97.38 121 ASP A CA 1
ATOM 972 C C . ASP A 1 121 ? 6.098 -3.992 -18.051 1.00 97.38 121 ASP A C 1
ATOM 974 O O . ASP A 1 121 ? 4.923 -3.635 -17.912 1.00 97.38 121 ASP A O 1
ATOM 978 N N . LYS A 1 122 ? 6.893 -3.427 -18.963 1.00 96.62 122 LYS A N 1
ATOM 979 C CA . LYS A 1 122 ? 6.452 -2.315 -19.810 1.00 96.62 122 LYS A CA 1
ATOM 980 C C . LYS A 1 122 ? 5.215 -2.651 -20.644 1.00 96.62 122 LYS A C 1
ATOM 982 O O . LYS A 1 122 ? 4.398 -1.765 -20.898 1.00 96.62 122 LYS A O 1
ATOM 987 N N . ALA A 1 123 ? 5.081 -3.895 -21.109 1.00 95.25 123 ALA A N 1
ATOM 988 C CA . ALA A 1 123 ? 3.956 -4.310 -21.939 1.00 95.25 123 ALA A CA 1
ATOM 989 C C . ALA A 1 123 ? 2.660 -4.346 -21.118 1.00 95.25 123 ALA A C 1
ATOM 991 O O . ALA A 1 123 ? 1.659 -3.776 -21.557 1.00 95.25 123 ALA A O 1
ATOM 992 N N . LYS A 1 124 ? 2.701 -4.916 -19.907 1.00 94.06 124 LYS A N 1
ATOM 993 C CA . LYS A 1 124 ? 1.589 -4.908 -18.949 1.00 94.06 124 LYS A CA 1
ATOM 994 C C . LYS A 1 124 ? 1.217 -3.488 -18.528 1.00 94.06 124 LYS A C 1
ATOM 996 O O . LYS A 1 124 ? 0.040 -3.143 -18.551 1.00 94.06 124 LYS A O 1
ATOM 1001 N N . VAL A 1 125 ? 2.203 -2.632 -18.237 1.00 93.81 125 VAL A N 1
ATOM 1002 C CA . VAL A 1 125 ? 1.971 -1.210 -17.918 1.00 93.81 125 VAL A CA 1
ATOM 1003 C C . VAL A 1 125 ? 1.259 -0.502 -19.073 1.00 93.81 125 VAL A C 1
ATOM 1005 O O . VAL A 1 125 ? 0.221 0.127 -18.874 1.00 93.81 125 VAL A O 1
ATOM 1008 N N . ALA A 1 126 ? 1.779 -0.622 -20.298 1.00 94.06 126 ALA A N 1
ATOM 1009 C CA . ALA A 1 126 ? 1.165 -0.007 -21.473 1.00 94.06 126 ALA A CA 1
ATOM 1010 C C . ALA A 1 126 ? -0.248 -0.552 -21.742 1.00 94.06 126 ALA A C 1
ATOM 1012 O O . ALA A 1 126 ? -1.128 0.210 -22.139 1.00 94.06 126 ALA A O 1
ATOM 1013 N N . GLY A 1 127 ? -0.468 -1.851 -21.519 1.00 92.12 127 GLY A N 1
ATOM 1014 C CA . GLY A 1 127 ? -1.786 -2.481 -21.579 1.00 92.12 127 GLY A CA 1
ATOM 1015 C C . GLY A 1 127 ? -2.762 -1.853 -20.586 1.00 92.12 127 GLY A C 1
ATOM 1016 O O . GLY A 1 127 ? -3.808 -1.364 -21.003 1.00 92.12 127 GLY A O 1
ATOM 1017 N N . ALA A 1 128 ? -2.377 -1.764 -19.311 1.00 87.94 128 ALA A N 1
ATOM 1018 C CA . ALA A 1 128 ? -3.198 -1.172 -18.255 1.00 87.94 128 ALA A CA 1
ATOM 1019 C C . ALA A 1 128 ? -3.588 0.285 -18.561 1.00 87.94 128 ALA A C 1
ATOM 1021 O O . ALA A 1 128 ? -4.759 0.647 -18.446 1.00 87.94 128 ALA A O 1
ATOM 1022 N N . PHE A 1 129 ? -2.645 1.111 -19.033 1.00 90.06 129 PHE A N 1
ATOM 1023 C CA . PHE A 1 129 ? -2.943 2.495 -19.426 1.00 90.06 129 PHE A CA 1
ATOM 1024 C C . PHE A 1 129 ? -3.918 2.588 -20.604 1.00 90.06 129 PHE A C 1
ATOM 1026 O O . PHE A 1 129 ? -4.793 3.454 -20.603 1.00 90.06 129 PHE A O 1
ATOM 1033 N N . ARG A 1 130 ? -3.792 1.712 -21.609 1.00 92.00 130 ARG A N 1
ATOM 1034 C CA . ARG A 1 130 ? -4.727 1.681 -22.745 1.00 92.00 130 ARG A CA 1
ATOM 1035 C C . ARG A 1 130 ? -6.126 1.264 -22.301 1.00 92.00 130 ARG A C 1
ATOM 1037 O O . ARG A 1 130 ? -7.084 1.917 -22.699 1.00 92.00 130 ARG A O 1
ATOM 1044 N N . SER A 1 131 ? -6.241 0.235 -21.461 1.00 88.38 131 SER A N 1
ATOM 1045 C CA . SER A 1 131 ? -7.531 -0.196 -20.908 1.00 88.38 131 SER A CA 1
ATOM 1046 C C . SER A 1 131 ? -8.195 0.922 -20.106 1.00 88.38 131 SER A C 1
ATOM 1048 O O . SER A 1 131 ? -9.364 1.233 -20.333 1.00 88.38 131 SER A O 1
ATOM 1050 N N . PHE A 1 132 ? -7.423 1.604 -19.253 1.00 85.38 132 PHE A N 1
ATOM 1051 C CA . PHE A 1 132 ? -7.896 2.758 -18.490 1.00 85.38 132 PHE A CA 1
ATOM 1052 C C . PHE A 1 132 ? -8.400 3.891 -19.398 1.00 85.38 132 PHE A C 1
ATOM 1054 O O . PHE A 1 132 ? -9.499 4.408 -19.201 1.00 85.38 132 PHE A O 1
ATOM 1061 N N . ALA A 1 133 ? -7.634 4.251 -20.433 1.00 89.62 133 ALA A N 1
ATOM 1062 C CA . ALA A 1 133 ? -8.015 5.303 -21.377 1.00 89.62 133 ALA A CA 1
ATOM 1063 C C . ALA A 1 133 ? -9.285 4.958 -22.174 1.00 89.62 133 ALA A C 1
ATOM 1065 O O . ALA A 1 133 ? -10.096 5.840 -22.460 1.00 89.62 133 ALA A O 1
ATOM 1066 N N . ASN A 1 134 ? -9.480 3.678 -22.497 1.00 88.62 134 ASN A N 1
ATOM 1067 C CA . ASN A 1 134 ? -10.634 3.197 -23.254 1.00 88.62 134 ASN A CA 1
ATOM 1068 C C . ASN A 1 134 ? -11.905 3.029 -22.400 1.00 88.62 134 ASN A C 1
ATOM 1070 O O . ASN A 1 134 ? -12.943 2.661 -22.945 1.00 88.62 134 ASN A O 1
ATOM 1074 N N . LYS A 1 135 ? -11.854 3.321 -21.088 1.00 72.44 135 LYS A N 1
ATOM 1075 C CA . LYS A 1 135 ? -12.946 3.095 -20.120 1.00 72.44 135 LYS A CA 1
ATOM 1076 C C . LYS A 1 135 ? -13.441 1.642 -20.069 1.00 72.44 135 LYS A C 1
ATOM 1078 O O . LYS A 1 135 ? -14.560 1.392 -19.617 1.00 72.44 135 LYS A O 1
ATOM 1083 N N . ASP A 1 136 ? -12.610 0.687 -20.485 1.00 65.94 136 ASP A N 1
ATOM 1084 C CA . ASP A 1 136 ? -12.849 -0.726 -20.205 1.00 65.94 136 ASP A CA 1
ATOM 1085 C C . ASP A 1 136 ? -12.568 -0.941 -18.713 1.00 65.94 136 ASP A C 1
ATOM 1087 O O . ASP A 1 136 ? -11.441 -1.189 -18.287 1.00 65.94 136 ASP A O 1
ATOM 1091 N N . ASN A 1 137 ? -13.603 -0.768 -17.890 1.00 57.66 137 ASN A N 1
ATOM 1092 C CA . ASN A 1 137 ? -13.537 -0.796 -16.424 1.00 57.66 137 ASN A CA 1
ATOM 1093 C C . ASN A 1 137 ? -13.331 -2.207 -15.838 1.00 57.66 137 ASN A C 1
ATOM 1095 O O . ASN A 1 137 ? -13.904 -2.544 -14.803 1.00 57.66 137 ASN A O 1
ATOM 1099 N N . ARG A 1 138 ? -12.544 -3.072 -16.481 1.00 53.62 138 ARG A N 1
ATOM 1100 C CA . ARG A 1 138 ? -12.279 -4.425 -15.980 1.00 53.62 138 ARG A CA 1
ATOM 1101 C C . ARG A 1 138 ? -10.816 -4.810 -16.143 1.00 53.62 138 ARG A C 1
ATOM 1103 O O . ARG A 1 138 ? -10.460 -5.588 -17.021 1.00 53.62 138 ARG A O 1
ATOM 1110 N N . SER A 1 139 ? -9.967 -4.329 -15.242 1.00 52.25 139 SER A N 1
ATOM 1111 C CA . SER A 1 139 ? -8.719 -5.025 -14.922 1.00 52.25 139 SER A CA 1
ATOM 1112 C C . SER A 1 139 ? -9.058 -6.253 -14.065 1.00 52.25 139 SER A C 1
ATOM 1114 O O . SER A 1 139 ? -9.045 -6.208 -12.839 1.00 52.25 139 SER A O 1
ATOM 1116 N N . GLU A 1 140 ? -9.407 -7.365 -14.718 1.00 49.97 140 GLU A N 1
ATOM 1117 C CA . GLU A 1 140 ? -9.742 -8.643 -14.060 1.00 49.97 140 GLU A CA 1
ATOM 1118 C C . GLU A 1 140 ? -8.603 -9.172 -13.164 1.00 49.97 140 GLU A C 1
ATOM 1120 O O . GLU A 1 140 ? -8.863 -9.844 -12.167 1.00 49.97 140 GLU A O 1
ATOM 1125 N N . GLU A 1 141 ? -7.355 -8.791 -13.458 1.00 51.75 141 GLU A N 1
ATOM 1126 C CA . GLU A 1 141 ? -6.168 -9.117 -12.655 1.00 51.75 141 GLU A CA 1
ATOM 1127 C C . GLU A 1 141 ? -6.141 -8.408 -11.284 1.00 51.75 141 GLU A C 1
ATOM 1129 O O . GLU A 1 141 ? -5.639 -8.986 -10.321 1.00 51.75 141 GLU A O 1
ATOM 1134 N N . GLN A 1 142 ? -6.716 -7.201 -11.151 1.00 50.94 142 GLN A N 1
ATOM 1135 C CA . GLN A 1 142 ? -6.799 -6.501 -9.856 1.00 50.94 142 GLN A CA 1
ATOM 1136 C C . GLN A 1 142 ? -7.819 -7.163 -8.926 1.00 50.94 142 GLN A C 1
ATOM 1138 O O . GLN A 1 142 ? -7.520 -7.409 -7.763 1.00 50.94 142 GLN A O 1
ATOM 1143 N N . LEU A 1 143 ? -8.989 -7.544 -9.448 1.00 47.56 143 LEU A N 1
ATOM 1144 C CA . LEU A 1 143 ? -10.076 -8.117 -8.645 1.00 47.56 143 LEU A CA 1
ATOM 1145 C C . LEU A 1 143 ? -9.721 -9.482 -8.033 1.00 47.56 143 LEU A C 1
ATOM 1147 O O . LEU A 1 143 ? -10.130 -9.778 -6.910 1.00 47.56 143 LEU A O 1
ATOM 1151 N N . GLN A 1 144 ? -8.956 -10.318 -8.744 1.00 47.28 144 GLN A N 1
ATOM 1152 C CA . GLN A 1 144 ? -8.565 -11.636 -8.229 1.00 47.28 144 GLN A CA 1
ATOM 1153 C C . GLN A 1 144 ? -7.440 -11.559 -7.191 1.00 47.28 144 GLN A C 1
ATOM 1155 O O . GLN A 1 144 ? -7.512 -12.239 -6.165 1.00 47.28 144 GLN A O 1
ATOM 1160 N N . ALA A 1 145 ? -6.438 -10.701 -7.412 1.00 48.94 145 ALA A N 1
ATOM 1161 C CA . ALA A 1 145 ? -5.396 -10.456 -6.419 1.00 48.94 145 ALA A CA 1
ATOM 1162 C C . ALA A 1 145 ? -5.981 -9.805 -5.154 1.00 48.94 145 ALA A C 1
ATOM 1164 O O . ALA A 1 145 ? -5.632 -1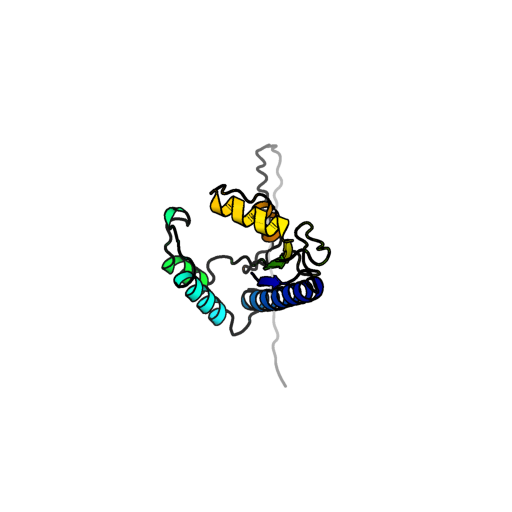0.196 -4.041 1.00 48.94 145 ALA A O 1
ATOM 1165 N N . GLU A 1 146 ? -6.924 -8.871 -5.302 1.00 51.66 146 GLU A N 1
ATOM 1166 C CA . GLU A 1 146 ? -7.633 -8.250 -4.182 1.00 51.66 146 GLU A CA 1
ATOM 1167 C C . GLU A 1 146 ? -8.466 -9.280 -3.400 1.00 51.66 146 GLU A C 1
ATOM 1169 O O . GLU A 1 146 ? -8.316 -9.376 -2.183 1.00 51.66 146 GLU A O 1
ATOM 1174 N N . GLY A 1 147 ? -9.269 -10.114 -4.073 1.00 53.84 147 GLY A N 1
ATOM 1175 C CA . GLY A 1 147 ? -10.153 -11.091 -3.421 1.00 53.84 147 GLY A CA 1
ATOM 1176 C C . GLY A 1 147 ? -9.435 -12.113 -2.529 1.00 53.84 147 GLY A C 1
ATOM 1177 O O . GLY A 1 147 ? -9.900 -12.400 -1.427 1.00 53.84 147 GLY A O 1
ATOM 1178 N N . CYS A 1 148 ? -8.281 -12.634 -2.958 1.00 55.56 148 CYS A N 1
ATOM 1179 C CA . CYS A 1 148 ? -7.475 -13.534 -2.125 1.00 55.56 148 CYS A CA 1
ATOM 1180 C C . CYS A 1 148 ? -6.802 -12.802 -0.955 1.00 55.56 148 CYS A C 1
ATOM 1182 O O . CYS A 1 148 ? -6.722 -13.351 0.139 1.00 55.56 148 CYS A O 1
ATOM 1184 N N . THR A 1 149 ? -6.367 -11.556 -1.161 1.00 65.06 149 THR A N 1
ATOM 1185 C CA . THR A 1 149 ? -5.626 -10.787 -0.148 1.00 65.06 149 THR A CA 1
ATOM 1186 C C . THR A 1 149 ? -6.514 -10.385 1.034 1.00 65.06 149 THR A C 1
ATOM 1188 O O . THR A 1 149 ? -6.060 -10.391 2.178 1.00 65.06 149 THR A O 1
ATOM 1191 N N . TRP A 1 150 ? -7.789 -10.069 0.784 1.00 78.81 150 TRP A N 1
ATOM 1192 C CA . TRP A 1 150 ? -8.718 -9.664 1.843 1.00 78.81 150 TRP A CA 1
ATOM 1193 C C . TRP A 1 150 ? -9.158 -10.818 2.752 1.00 78.81 150 TRP A C 1
ATOM 1195 O O . TRP A 1 150 ? -9.380 -10.588 3.936 1.00 78.81 150 TRP A O 1
ATOM 1205 N N . ASN A 1 151 ? -9.215 -12.057 2.248 1.00 79.94 151 ASN A N 1
ATOM 1206 C CA . ASN A 1 151 ? -9.563 -13.224 3.073 1.00 79.94 151 ASN A CA 1
ATOM 1207 C C . ASN A 1 151 ? -8.547 -13.488 4.196 1.00 79.94 151 ASN A C 1
ATOM 1209 O O . ASN A 1 151 ? -8.921 -13.998 5.250 1.00 79.94 151 ASN A O 1
ATOM 1213 N N . AS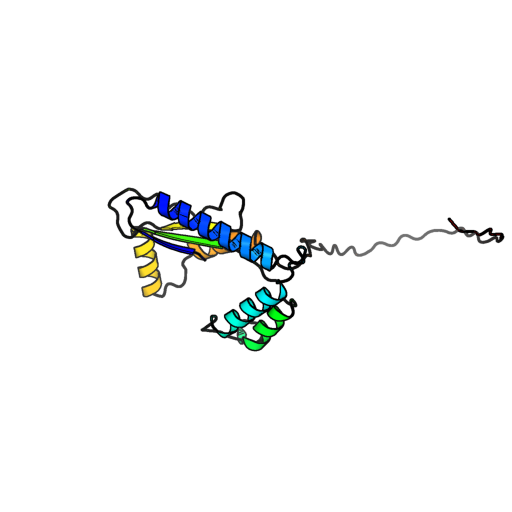P A 1 152 ? -7.284 -13.119 3.979 1.00 78.94 152 ASP A N 1
ATOM 1214 C CA . ASP A 1 152 ? -6.197 -13.306 4.944 1.00 78.94 152 ASP A CA 1
ATOM 1215 C C . ASP A 1 152 ? -5.901 -12.044 5.776 1.00 78.94 152 ASP A C 1
ATOM 1217 O O . ASP A 1 152 ? -4.972 -12.046 6.593 1.00 78.94 152 ASP A O 1
ATOM 1221 N N . ALA A 1 153 ? -6.651 -10.954 5.561 1.00 83.50 153 ALA A N 1
ATOM 1222 C CA . ALA A 1 153 ? -6.391 -9.645 6.153 1.00 83.50 153 ALA A CA 1
ATOM 1223 C C . ALA A 1 153 ? -6.320 -9.679 7.688 1.00 83.50 153 ALA A C 1
ATOM 1225 O O . ALA A 1 153 ? -7.032 -10.421 8.367 1.00 83.50 153 ALA A O 1
ATOM 1226 N N . LEU A 1 154 ? -5.482 -8.810 8.259 1.00 79.50 154 LEU A N 1
ATOM 1227 C CA . LEU A 1 154 ? -5.453 -8.611 9.707 1.00 79.50 154 LEU A CA 1
ATOM 1228 C C . LEU A 1 154 ? -6.717 -7.869 10.143 1.00 79.50 154 LEU A C 1
ATOM 1230 O O . LEU A 1 154 ? -7.027 -6.818 9.588 1.00 79.50 154 LEU A O 1
ATOM 1234 N N . VAL A 1 155 ? -7.416 -8.378 11.157 1.00 84.31 155 VAL A N 1
ATOM 1235 C CA . VAL A 1 155 ? -8.687 -7.809 11.633 1.00 84.31 155 VAL A CA 1
ATOM 1236 C C . VAL A 1 155 ? -8.504 -7.148 12.999 1.00 84.31 155 VAL A C 1
ATOM 1238 O O . VAL A 1 155 ? -7.933 -7.742 13.914 1.00 84.31 155 VAL A O 1
ATOM 1241 N N . SER A 1 156 ? -9.012 -5.922 13.154 1.00 79.31 156 SER A N 1
ATOM 1242 C CA . SER A 1 156 ? -8.882 -5.127 14.384 1.00 79.31 156 SER A CA 1
ATOM 1243 C C . SER A 1 156 ? -9.841 -5.514 15.514 1.00 79.31 156 SER A C 1
ATOM 1245 O O . SER A 1 156 ? -9.794 -4.890 16.572 1.00 79.31 156 SER A O 1
ATOM 1247 N N . THR A 1 157 ? -10.701 -6.519 15.325 1.00 69.44 157 THR A N 1
ATOM 1248 C CA . THR A 1 157 ? -11.639 -7.030 16.337 1.00 69.44 157 THR A CA 1
ATOM 1249 C C . THR A 1 157 ? -11.218 -8.419 16.805 1.00 69.44 157 THR A C 1
ATOM 1251 O O . THR A 1 157 ? -10.989 -9.310 15.994 1.00 69.44 157 THR A O 1
ATOM 1254 N N . GLY A 1 158 ? -11.144 -8.628 18.123 1.00 53.34 158 GLY A N 1
ATOM 1255 C CA . GLY A 1 158 ? -10.609 -9.849 18.744 1.00 53.34 158 GLY A CA 1
ATOM 1256 C C . GLY A 1 158 ? -11.468 -11.112 18.594 1.00 53.34 158 GLY A C 1
ATOM 1257 O O . GLY A 1 158 ? -11.169 -12.136 19.207 1.00 53.34 158 GLY A O 1
ATOM 1258 N N . THR A 1 159 ? -12.539 -11.083 17.806 1.00 43.81 159 THR A N 1
ATOM 1259 C CA . THR A 1 159 ? -13.344 -12.270 17.521 1.00 43.81 159 THR A CA 1
ATOM 1260 C C . THR A 1 159 ? -12.697 -13.058 16.393 1.00 43.81 159 THR A C 1
ATOM 1262 O O . THR A 1 159 ? -12.914 -12.771 15.218 1.00 43.81 159 THR A O 1
ATOM 1265 N N . GLY A 1 160 ? -11.912 -14.074 16.754 1.00 38.16 160 GLY A N 1
ATOM 1266 C CA . GLY A 1 160 ? -11.568 -15.136 15.817 1.00 38.16 160 GLY A CA 1
ATOM 1267 C C . GLY A 1 160 ? -12.842 -15.678 15.169 1.00 38.16 160 GLY A C 1
ATOM 1268 O O . GLY A 1 160 ? -13.842 -15.883 15.862 1.00 38.16 160 GLY A O 1
ATOM 1269 N N . SER A 1 161 ? -12.803 -15.879 13.851 1.00 35.81 161 SER A N 1
ATOM 1270 C CA . SER A 1 161 ? -13.859 -16.530 13.080 1.00 35.81 161 SER A CA 1
ATOM 1271 C C . SER A 1 161 ? -14.367 -17.779 13.798 1.00 35.81 161 SER A C 1
ATOM 1273 O O . SER A 1 161 ? -13.761 -18.846 13.745 1.00 35.81 161 SER A O 1
ATOM 1275 N N . LYS A 1 162 ? -15.516 -17.656 14.457 1.00 28.75 162 LYS A N 1
ATOM 1276 C CA . LYS A 1 162 ? -16.448 -18.762 14.621 1.00 28.75 162 LYS A CA 1
ATOM 1277 C C . LYS A 1 162 ? -17.605 -18.458 13.697 1.00 28.75 162 LYS A C 1
ATOM 1279 O O . LYS A 1 162 ? -18.545 -17.764 14.067 1.00 28.75 162 LYS A O 1
ATOM 1284 N N . THR A 1 163 ? -17.506 -18.980 12.482 1.00 29.58 163 THR A N 1
ATOM 1285 C CA . THR A 1 163 ? -18.668 -19.245 11.645 1.00 29.58 163 THR A CA 1
ATOM 1286 C C . THR A 1 163 ? -19.629 -20.090 12.478 1.00 29.58 163 THR A C 1
ATOM 1288 O O . THR A 1 163 ? -19.380 -21.267 12.736 1.00 29.58 163 THR A O 1
ATOM 1291 N N . GLN A 1 164 ? -20.688 -19.463 12.979 1.00 30.86 164 GLN A N 1
ATOM 1292 C CA . GLN A 1 164 ? -21.797 -20.154 13.610 1.00 30.86 164 GLN A CA 1
ATOM 1293 C C . GLN A 1 164 ? -22.602 -20.775 12.465 1.00 30.86 164 GLN A C 1
ATOM 1295 O O . GLN A 1 164 ? -23.380 -20.104 11.796 1.00 30.86 164 GLN A O 1
ATOM 1300 N N . VAL A 1 165 ? -22.337 -22.048 12.172 1.00 32.53 165 VAL A N 1
ATOM 1301 C CA . VAL A 1 165 ? -23.254 -22.856 11.367 1.00 32.53 165 VAL A CA 1
ATOM 1302 C C . VAL A 1 165 ? -24.441 -23.151 12.273 1.00 32.53 165 VAL A C 1
ATOM 1304 O O . VAL A 1 165 ? -24.376 -24.009 13.152 1.00 32.53 165 VAL A O 1
ATOM 1307 N N . GLU A 1 166 ? -25.499 -22.369 12.108 1.00 28.09 166 GLU A N 1
ATOM 1308 C CA . GLU A 1 166 ? -26.794 -22.605 12.728 1.00 28.09 166 GLU A CA 1
ATOM 1309 C C . GLU A 1 166 ? -27.444 -23.798 12.013 1.00 28.09 166 GLU A C 1
ATOM 1311 O O . GLU A 1 166 ? -28.099 -23.666 10.982 1.00 28.09 166 GLU A O 1
ATOM 1316 N N . ALA A 1 167 ? -27.174 -25.003 12.520 1.00 29.72 167 ALA A N 1
ATOM 1317 C CA . ALA A 1 167 ? -27.892 -26.202 12.118 1.00 29.72 167 ALA A CA 1
ATOM 1318 C C . ALA A 1 167 ? -29.268 -26.191 12.794 1.00 29.72 167 ALA A C 1
ATOM 1320 O O . ALA A 1 167 ? -29.412 -26.474 13.985 1.00 29.72 167 ALA A O 1
ATOM 1321 N N . THR A 1 168 ? -30.279 -25.848 12.006 1.00 27.91 168 THR A N 1
ATOM 1322 C CA . THR A 1 168 ? -31.686 -26.110 12.284 1.00 27.91 168 THR A CA 1
ATOM 1323 C C . THR A 1 168 ? -31.909 -27.620 12.357 1.00 27.91 168 THR A C 1
ATOM 1325 O O . THR A 1 168 ? -31.794 -28.319 11.358 1.00 27.91 168 THR A O 1
ATOM 1328 N N . ASN A 1 169 ? -32.247 -28.133 13.541 1.00 30.55 169 ASN A N 1
ATOM 1329 C CA . ASN A 1 169 ? -32.807 -29.474 13.683 1.00 30.55 169 ASN A CA 1
ATOM 1330 C C . ASN A 1 169 ? -34.224 -29.360 14.238 1.00 30.55 169 ASN A C 1
ATOM 1332 O O . ASN A 1 169 ? -34.441 -29.073 15.415 1.00 30.55 169 ASN A O 1
ATOM 1336 N N . THR A 1 170 ? -35.178 -29.585 13.342 1.00 28.30 170 THR A N 1
ATOM 1337 C CA . THR A 1 170 ? -36.593 -29.779 13.630 1.00 28.30 170 THR A CA 1
ATOM 1338 C C . THR A 1 170 ? -36.831 -31.256 13.958 1.00 28.30 170 THR A C 1
ATOM 1340 O O . THR A 1 170 ? -36.475 -32.127 13.173 1.00 28.30 170 THR A O 1
ATOM 1343 N N . GLU A 1 171 ? -37.435 -31.478 15.129 1.00 28.52 171 GLU A N 1
ATOM 1344 C CA . GLU A 1 171 ? -38.311 -32.593 15.533 1.00 28.52 171 GLU A CA 1
ATOM 1345 C C . GLU A 1 171 ? -37.829 -34.051 15.424 1.00 28.52 171 GLU A C 1
ATOM 1347 O O . GLU A 1 171 ? -37.687 -34.601 14.341 1.00 28.52 171 GLU A O 1
ATOM 1352 N N . THR A 1 172 ? -37.860 -34.775 16.554 1.00 27.11 172 THR A N 1
ATOM 1353 C CA . THR A 1 172 ? -38.941 -35.764 16.768 1.00 27.11 172 THR A CA 1
ATOM 1354 C C . THR A 1 172 ? -39.121 -36.130 18.246 1.00 27.11 172 THR A C 1
ATOM 1356 O O . THR A 1 172 ? -38.178 -36.471 18.955 1.00 27.11 172 THR A O 1
ATOM 1359 N N . ASN A 1 173 ? -40.378 -36.068 18.688 1.00 27.88 173 ASN A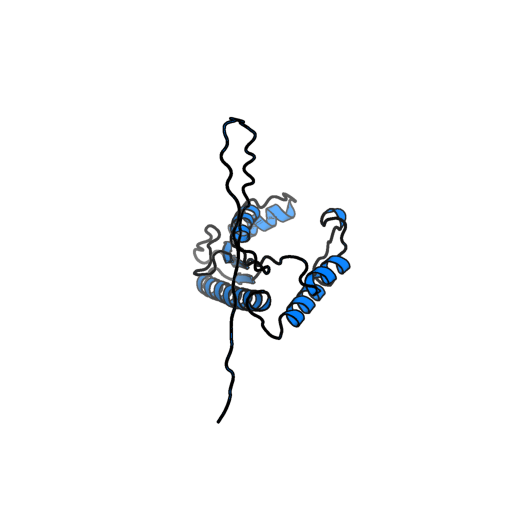 N 1
ATOM 1360 C CA . ASN A 1 173 ? -40.899 -36.585 19.951 1.00 27.88 173 ASN A CA 1
ATOM 1361 C C . ASN A 1 173 ? -40.690 -38.103 20.090 1.00 27.88 173 ASN A C 1
ATOM 1363 O O . ASN A 1 173 ? -41.030 -38.851 19.176 1.00 27.88 173 ASN A O 1
ATOM 1367 N N . ALA A 1 174 ? -40.316 -38.555 21.290 1.00 30.56 174 ALA A N 1
ATOM 1368 C CA . ALA A 1 174 ? -40.758 -39.842 21.826 1.00 30.56 174 ALA A CA 1
ATOM 1369 C C . ALA A 1 174 ? -40.816 -39.792 23.363 1.00 30.56 174 ALA A C 1
ATOM 1371 O O . ALA A 1 174 ? -39.834 -39.528 24.051 1.00 30.56 174 ALA A O 1
ATOM 1372 N N . THR A 1 175 ? -42.021 -40.021 23.875 1.00 27.88 175 THR A N 1
ATOM 1373 C CA . THR A 1 175 ? -42.441 -40.057 25.278 1.00 27.88 175 THR A CA 1
ATOM 1374 C C . THR A 1 175 ? -42.057 -41.370 25.963 1.00 27.88 175 THR A C 1
ATOM 1376 O O . THR A 1 175 ? -42.235 -42.423 25.353 1.00 27.88 175 THR A O 1
ATOM 1379 N N . SER A 1 176 ? -41.658 -41.302 27.246 1.00 30.75 176 SER A N 1
ATOM 1380 C CA . SER A 1 176 ? -41.902 -42.258 28.367 1.00 30.75 176 SER A CA 1
ATOM 1381 C C . SER A 1 176 ? -40.675 -42.330 29.294 1.00 30.75 176 SER A C 1
ATOM 1383 O O . SER A 1 176 ? -39.564 -42.306 28.792 1.00 30.75 176 SER A O 1
ATOM 1385 N N . VAL A 1 177 ? -40.703 -42.475 30.623 1.00 29.14 177 VAL A N 1
ATOM 1386 C CA . VAL A 1 177 ? -41.709 -42.578 31.694 1.00 29.14 177 VAL A 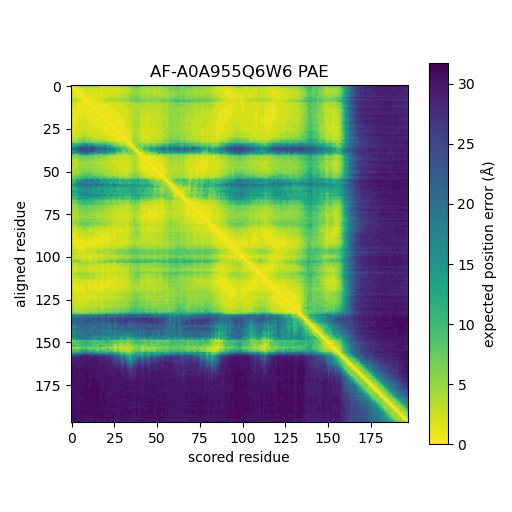CA 1
ATOM 1387 C C . VAL A 1 177 ? -40.901 -42.432 33.013 1.00 29.14 177 VAL A C 1
ATOM 1389 O O . VAL A 1 177 ? -39.853 -43.049 33.157 1.00 29.14 177 VAL A O 1
ATOM 1392 N N . ILE A 1 178 ? -41.380 -41.578 33.925 1.00 29.02 178 ILE A N 1
ATOM 1393 C CA . ILE A 1 178 ? -41.401 -41.639 35.410 1.00 29.02 178 ILE A CA 1
ATOM 1394 C C . ILE A 1 178 ? -40.270 -42.384 36.172 1.00 29.02 178 ILE A C 1
ATOM 1396 O O . ILE A 1 178 ? -40.242 -43.608 36.161 1.00 29.02 178 ILE A O 1
ATOM 1400 N N . GLN A 1 179 ? -39.530 -41.669 37.043 1.00 31.58 179 GLN A N 1
ATOM 1401 C CA . GLN A 1 179 ? -39.536 -41.922 38.505 1.00 31.58 179 GLN A CA 1
ATOM 1402 C C . GLN A 1 179 ? -38.906 -40.777 39.326 1.00 31.58 179 GLN A C 1
ATOM 1404 O O . GLN A 1 179 ? -37.797 -40.323 39.068 1.00 31.58 179 GLN A O 1
ATOM 1409 N N . ALA A 1 180 ? -39.674 -40.307 40.312 1.00 30.33 180 ALA A N 1
ATOM 1410 C CA . ALA A 1 180 ? -39.338 -39.288 41.302 1.00 30.33 180 ALA A CA 1
ATOM 1411 C C . ALA A 1 180 ? -38.413 -39.832 42.399 1.00 30.33 180 ALA A C 1
ATOM 1413 O O . ALA A 1 180 ? -38.525 -41.013 42.680 1.00 30.33 180 ALA A O 1
ATOM 1414 N N . HIS A 1 181 ? -37.621 -38.971 43.059 1.00 28.44 181 HIS A N 1
ATOM 1415 C CA . HIS A 1 181 ? -37.422 -38.915 44.523 1.00 28.44 181 HIS A CA 1
ATOM 1416 C C . HIS A 1 181 ? -36.677 -37.610 44.908 1.00 28.44 181 HIS A C 1
ATOM 1418 O O . HIS A 1 181 ? -35.625 -37.290 44.362 1.00 28.44 181 HIS A O 1
ATOM 1424 N N . THR A 1 182 ? -37.233 -36.879 45.874 1.00 30.59 182 THR A N 1
ATOM 1425 C CA . THR A 1 182 ? -36.675 -35.719 46.613 1.00 30.59 182 THR A CA 1
ATOM 1426 C C . THR A 1 182 ? -36.764 -36.066 48.120 1.00 30.59 182 THR A C 1
ATOM 1428 O O . THR A 1 182 ? -37.430 -37.055 48.434 1.00 30.59 182 THR A O 1
ATOM 1431 N N . PRO A 1 183 ? -36.403 -35.200 49.093 1.00 44.62 183 PRO A N 1
ATOM 1432 C CA . PRO A 1 183 ? -35.165 -34.474 49.436 1.00 44.62 183 PRO A CA 1
ATOM 1433 C C . PRO A 1 183 ? -34.616 -34.903 50.835 1.00 44.62 183 PRO A C 1
ATOM 1435 O O . PRO A 1 183 ? -35.243 -35.684 51.543 1.00 44.62 183 PRO A O 1
ATOM 1438 N N . GLY A 1 184 ? -33.501 -34.319 51.292 1.00 27.34 184 GLY A N 1
ATOM 1439 C CA . GLY A 1 184 ? -33.094 -34.281 52.716 1.00 27.34 184 GLY A CA 1
ATOM 1440 C C . GLY A 1 184 ? -31.635 -33.819 52.850 1.00 27.34 184 GLY A C 1
ATOM 1441 O O . GLY A 1 184 ? -30.756 -34.480 52.315 1.00 27.34 184 GLY A O 1
ATOM 1442 N N . SER A 1 185 ? -31.320 -32.579 53.247 1.00 32.03 185 SER A N 1
ATOM 1443 C CA . SER A 1 185 ? -31.429 -31.903 54.561 1.00 32.03 185 SER A CA 1
ATOM 1444 C C . SER A 1 185 ? -30.147 -32.018 55.405 1.00 32.03 185 SER A C 1
ATOM 1446 O O . SER A 1 185 ? -29.816 -33.116 55.835 1.00 32.03 185 SER A O 1
ATOM 1448 N N . GLU A 1 186 ? -29.550 -30.844 55.695 1.00 32.22 186 GLU A N 1
ATOM 1449 C CA . GLU A 1 186 ? -28.809 -30.473 56.931 1.00 32.22 186 GLU A CA 1
ATOM 1450 C C . GLU A 1 186 ? -27.444 -31.157 57.201 1.00 32.22 186 GLU A C 1
ATOM 1452 O O . GLU A 1 186 ? -27.250 -32.316 56.880 1.00 32.22 186 GLU A O 1
ATOM 1457 N N . SER A 1 187 ? -26.388 -30.554 57.771 1.00 35.19 187 SER A N 1
ATOM 1458 C CA . SER A 1 187 ? -26.152 -29.346 58.590 1.00 35.19 187 SER A CA 1
ATOM 1459 C C . SER A 1 187 ? -24.626 -29.020 58.562 1.00 35.19 187 SER A C 1
ATOM 1461 O O . SER A 1 187 ? -23.832 -29.929 58.344 1.00 35.19 187 SER A O 1
ATOM 1463 N N . VAL A 1 188 ? -24.161 -27.754 58.538 1.00 34.09 188 VAL A N 1
ATOM 1464 C CA . VAL A 1 188 ? -23.689 -26.919 59.692 1.00 34.09 188 VAL A CA 1
ATOM 1465 C C . VAL A 1 188 ? -22.508 -27.599 60.448 1.00 34.09 188 VAL A C 1
ATOM 1467 O O . VAL A 1 188 ? -22.667 -28.720 60.897 1.00 34.09 188 VAL A O 1
ATOM 1470 N N . GLU A 1 189 ? -21.274 -27.070 60.602 1.00 35.22 189 GLU A N 1
ATOM 1471 C CA . GLU A 1 189 ? -20.888 -25.846 61.333 1.00 35.22 189 GLU A CA 1
ATOM 1472 C C . GLU A 1 189 ? -19.349 -25.548 61.351 1.00 35.22 189 GLU A C 1
ATOM 1474 O O . GLU A 1 189 ? -18.540 -26.466 61.281 1.00 35.22 189 GLU A O 1
ATOM 1479 N N . ARG A 1 190 ? -19.009 -24.258 61.594 1.00 33.81 190 ARG A N 1
ATOM 1480 C CA . ARG A 1 190 ? -17.817 -23.622 62.255 1.00 33.81 190 ARG A CA 1
ATOM 1481 C C . ARG A 1 190 ? -16.394 -23.814 61.679 1.00 33.81 190 ARG A C 1
ATOM 1483 O O . ARG A 1 190 ? -15.850 -24.904 61.666 1.00 33.81 190 ARG A O 1
ATOM 1490 N N . ARG A 1 191 ? -15.723 -22.765 61.162 1.00 33.19 191 ARG A N 1
ATOM 1491 C CA . ARG A 1 191 ? -15.121 -21.554 61.807 1.00 33.19 191 ARG A CA 1
ATOM 1492 C C . ARG A 1 191 ? -13.938 -21.892 62.728 1.00 33.19 191 ARG A C 1
ATOM 1494 O O . ARG A 1 191 ? -14.186 -22.470 63.770 1.00 33.19 191 ARG A O 1
ATOM 1501 N N . VAL A 1 192 ? -12.725 -21.413 62.410 1.00 39.94 192 VAL A N 1
ATOM 1502 C CA . VAL A 1 192 ? -11.927 -20.492 63.256 1.00 39.94 192 VAL A CA 1
ATOM 1503 C C . VAL A 1 192 ? -10.867 -19.760 62.410 1.00 39.94 192 VAL A C 1
ATOM 1505 O O . VAL A 1 192 ? -10.172 -20.308 61.566 1.00 39.94 192 VAL A O 1
ATOM 1508 N N . GLU A 1 193 ? -10.846 -18.468 62.687 1.00 39.00 193 GLU A N 1
ATOM 1509 C CA . GLU A 1 193 ? -10.054 -17.318 62.270 1.00 39.00 193 GLU A CA 1
ATOM 1510 C C . GLU A 1 193 ? -8.684 -17.268 62.986 1.00 39.00 193 GLU A C 1
ATOM 1512 O O . GLU A 1 193 ? -8.626 -17.615 64.164 1.00 39.00 193 GLU A O 1
ATOM 1517 N N . LYS A 1 194 ? -7.615 -16.772 62.333 1.00 37.06 194 LYS A N 1
ATOM 1518 C CA . LYS A 1 194 ? -6.771 -15.636 62.799 1.00 37.06 194 LYS A CA 1
ATOM 1519 C C . LYS A 1 194 ? -5.423 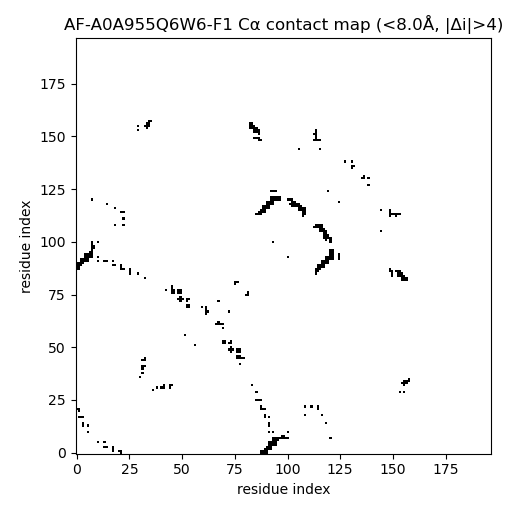-15.503 62.051 1.00 37.06 194 LYS A C 1
ATOM 1521 O O . LYS A 1 194 ? -4.593 -16.401 62.042 1.00 37.06 194 LYS A O 1
ATOM 1526 N N . LYS A 1 195 ? -5.235 -14.304 61.483 1.00 37.16 195 LYS A N 1
ATOM 1527 C CA . LYS A 1 195 ? -3.981 -13.567 61.177 1.00 37.16 195 LYS A CA 1
ATOM 1528 C C . LYS A 1 195 ? -3.157 -13.294 62.466 1.00 37.16 195 LYS A C 1
ATOM 1530 O O . LYS A 1 195 ? -3.712 -13.492 63.545 1.00 37.16 195 LYS A O 1
ATOM 1535 N N . PRO A 1 196 ? -2.016 -12.568 62.426 1.00 51.75 196 PRO A N 1
ATOM 1536 C CA . PRO A 1 196 ? -0.959 -12.435 61.406 1.00 51.75 196 PRO A CA 1
ATOM 1537 C C . PRO A 1 196 ? 0.459 -12.537 62.033 1.00 51.75 196 PRO A C 1
ATOM 1539 O O . PRO A 1 196 ? 0.606 -12.528 63.254 1.00 51.75 196 PRO A O 1
ATOM 1542 N N . THR A 1 197 ? 1.516 -12.501 61.220 1.00 51.31 197 THR A N 1
ATOM 1543 C CA . THR A 1 197 ? 2.716 -11.674 61.476 1.00 51.31 197 THR A CA 1
ATOM 1544 C C . THR A 1 197 ? 3.313 -11.281 60.134 1.00 51.31 197 THR A C 1
ATOM 1546 O O . THR A 1 197 ? 3.304 -12.152 59.236 1.00 51.31 197 THR A O 1
#